Protein AF-A0A9P5WPI3-F1 (afdb_monomer_lite)

Sequence (301 aa):
MKTKIKYAKDKYIKARDMARKTGEGDVDDATLRDRMLAECPHFDRFHAIYVGNVSVNPSSPRNSGSLSDDEAQDSSEPEEETDDIEILDNSEVINGKARPDTFQSSERPLSKRRKGNDRYASGQESIDANLQKIAEKVQGHQLLVSQHLEYLLRRELALEEREREWMDRILKADEDRRQALRDERSDFKAEMEDGRTRLARLRKEIDNERERLDKEIDNERERLDKEIDEKRERFRKEMEAGREELMKEREELKKKKEELKKENQEFKEKVAAFQKTRDATMLVTVRRKDVQLSLVEDGQV

pLDDT: mean 80.28, std 20.97, range [38.19, 98.5]

Foldseek 3Di:
DVVVVVQLVVLLVVLVVLVVVVPPPDPPPPVSVVVSCVSHVCNVVVCCVPVVDPPDPPPDPPDDDDDDDDDDDDDDDDDDDDDDDPPPDPDDPPPDPDDDPPPDPDDDDPDDDDDDPPCPPVVVVVVVVVVVVVVVVVVVVVVVVVVVVVVVVVVVVVVVVVVVVVVVVVVVVVVVVVVVVVVVVVVVVVVVVVVVVVVVVVVVVVVVVVVVVVVVVVVVVVVVVVVVVVVVVVVVVVVVVVVVVVVVVVVVVVVVVVVVVVVVVVVVVVVVVVVVVVVVVVVVVVVVVVVVVVCVVPDDD

Radius of gyration: 73.37 Å; chains: 1; bounding box: 161×53×226 Å

Structure (mmCIF, N/CA/C/O backbone):
data_AF-A0A9P5WPI3-F1
#
_entry.id   AF-A0A9P5WPI3-F1
#
loop_
_atom_site.group_PDB
_atom_site.id
_atom_site.type_symbol
_atom_site.label_atom_id
_atom_site.label_alt_id
_atom_site.label_comp_id
_atom_site.label_asym_id
_atom_site.label_entity_id
_atom_site.label_seq_id
_atom_site.pdbx_PDB_ins_code
_atom_site.Cartn_x
_atom_site.Cartn_y
_atom_site.Cartn_z
_atom_site.occupancy
_atom_site.B_iso_or_equiv
_atom_site.auth_seq_id
_atom_site.auth_comp_id
_atom_site.auth_asym_id
_atom_site.auth_atom_id
_atom_site.pdbx_PDB_model_num
ATOM 1 N N . MET A 1 1 ? 7.972 7.817 -20.151 1.00 57.75 1 MET A N 1
ATOM 2 C CA . MET A 1 1 ? 6.977 7.980 -21.248 1.00 57.75 1 MET A CA 1
ATOM 3 C C . MET A 1 1 ? 5.655 7.246 -21.009 1.00 57.75 1 MET A C 1
ATOM 5 O O . MET A 1 1 ? 4.616 7.842 -21.264 1.00 57.75 1 MET A O 1
ATOM 9 N N . LYS A 1 2 ? 5.653 6.006 -20.490 1.00 68.19 2 LYS A N 1
ATOM 10 C CA . LYS A 1 2 ? 4.426 5.199 -20.289 1.00 68.19 2 LYS A CA 1
ATOM 11 C C . LYS A 1 2 ? 3.347 5.877 -19.421 1.00 68.19 2 LYS A C 1
ATOM 13 O O . LYS A 1 2 ? 2.163 5.735 -19.698 1.00 68.19 2 LYS A O 1
ATOM 18 N N . THR A 1 3 ? 3.748 6.676 -18.432 1.00 81.69 3 THR A N 1
ATOM 19 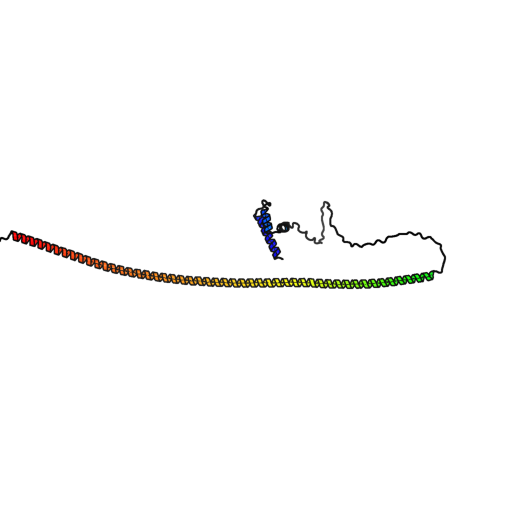C CA . THR A 1 3 ? 2.836 7.425 -17.548 1.00 81.69 3 THR A CA 1
ATOM 20 C C . THR A 1 3 ? 2.081 8.548 -18.265 1.00 81.69 3 THR A C 1
ATOM 22 O O . THR A 1 3 ? 0.885 8.712 -18.045 1.00 81.69 3 THR A O 1
ATOM 25 N N . LYS A 1 4 ? 2.740 9.272 -19.181 1.00 83.19 4 LYS A N 1
ATOM 26 C CA . LYS A 1 4 ? 2.124 10.361 -19.962 1.00 83.19 4 LYS A CA 1
ATOM 27 C C . LYS A 1 4 ? 1.101 9.833 -20.973 1.00 83.19 4 LYS A C 1
ATOM 29 O O . LYS A 1 4 ? 0.038 10.421 -21.132 1.00 83.19 4 LYS A O 1
ATOM 34 N N . ILE A 1 5 ? 1.398 8.692 -21.602 1.00 83.56 5 ILE A N 1
ATOM 35 C CA . ILE A 1 5 ? 0.483 8.025 -22.544 1.00 83.56 5 ILE A CA 1
ATOM 36 C C . ILE A 1 5 ? -0.753 7.497 -21.808 1.00 83.56 5 ILE A C 1
ATOM 38 O O . ILE A 1 5 ? -1.872 7.700 -22.272 1.00 83.56 5 ILE A O 1
ATOM 42 N N . LYS A 1 6 ? -0.564 6.869 -20.637 1.00 89.25 6 LYS A N 1
ATOM 43 C CA . LYS A 1 6 ? -1.677 6.398 -19.803 1.00 89.25 6 LYS A CA 1
ATOM 44 C C . LYS A 1 6 ? -2.581 7.556 -19.371 1.00 89.25 6 LYS A C 1
ATOM 46 O O . LYS A 1 6 ? -3.784 7.483 -19.576 1.00 89.25 6 LYS A O 1
ATOM 51 N N . TYR A 1 7 ? -1.994 8.649 -18.881 1.00 89.69 7 TYR A N 1
ATOM 52 C CA . TYR A 1 7 ? -2.739 9.848 -18.491 1.00 89.69 7 TYR A CA 1
ATOM 53 C C . TYR A 1 7 ? -3.571 10.429 -19.648 1.00 89.69 7 TYR A C 1
ATOM 55 O O . TYR A 1 7 ? -4.750 10.723 -19.473 1.00 89.69 7 TYR A O 1
ATOM 63 N N . ALA A 1 8 ? -2.989 10.536 -20.848 1.00 86.94 8 ALA A N 1
ATOM 64 C CA . ALA A 1 8 ? -3.705 11.015 -22.032 1.00 86.94 8 ALA A CA 1
ATOM 65 C C . ALA A 1 8 ? -4.863 10.083 -22.437 1.00 86.94 8 ALA A C 1
ATOM 67 O O . ALA A 1 8 ? -5.949 10.554 -22.773 1.00 86.94 8 ALA A O 1
ATOM 68 N N . LYS A 1 9 ? -4.653 8.762 -22.354 1.00 90.56 9 LYS A N 1
ATOM 69 C CA . LYS A 1 9 ? -5.677 7.754 -22.657 1.00 90.56 9 LYS A CA 1
ATOM 70 C C . LYS A 1 9 ? -6.835 7.792 -21.658 1.00 90.56 9 LYS A C 1
ATOM 72 O O . LYS A 1 9 ? -7.988 7.771 -22.078 1.00 90.56 9 LYS A O 1
ATOM 77 N N . ASP A 1 10 ? -6.542 7.903 -20.365 1.00 93.00 10 ASP A N 1
ATOM 78 C CA . ASP A 1 10 ? -7.560 7.960 -19.310 1.00 93.00 10 ASP A CA 1
ATOM 79 C C . ASP A 1 10 ? -8.424 9.228 -19.444 1.00 93.00 10 ASP A C 1
ATOM 81 O O . ASP A 1 10 ? -9.651 9.165 -19.343 1.00 93.00 10 ASP A O 1
ATOM 85 N N . LYS A 1 11 ? -7.806 10.374 -19.770 1.00 93.69 11 LYS A N 1
ATOM 86 C CA . LYS A 1 11 ? -8.516 11.634 -20.054 1.00 93.69 11 LYS A CA 1
ATOM 87 C C . LYS A 1 11 ? -9.419 11.543 -21.286 1.00 93.69 11 LYS A C 1
ATOM 89 O O . LYS A 1 11 ? -10.556 12.007 -21.237 1.00 93.69 11 LYS A O 1
ATOM 94 N N . TYR A 1 12 ? -8.947 10.909 -22.359 1.00 93.81 12 TYR A N 1
ATOM 95 C CA . TYR A 1 12 ? -9.750 10.672 -23.560 1.00 93.81 12 TYR A CA 1
ATOM 96 C C . TYR A 1 12 ? -10.959 9.764 -23.284 1.00 93.81 12 TYR A C 1
ATOM 98 O O . TYR A 1 12 ? -12.075 10.092 -23.683 1.00 93.81 12 TYR A O 1
ATOM 106 N N . ILE A 1 13 ? -10.765 8.654 -22.558 1.00 93.25 13 ILE A N 1
ATOM 107 C CA . ILE A 1 13 ? -11.857 7.739 -22.184 1.00 93.25 13 ILE A CA 1
ATOM 108 C C . ILE A 1 13 ? -12.910 8.481 -21.359 1.00 93.25 13 ILE A C 1
ATOM 110 O O . ILE A 1 13 ? -14.095 8.401 -21.672 1.00 93.25 13 ILE A O 1
ATOM 114 N N . LYS A 1 14 ? -12.478 9.270 -20.369 1.00 94.12 14 LYS A N 1
ATOM 115 C CA . LYS A 1 14 ? -13.382 10.068 -19.536 1.00 94.12 14 LYS A CA 1
ATOM 116 C C . LYS A 1 14 ? -14.194 11.071 -20.362 1.00 94.12 14 LYS A C 1
ATOM 118 O O . LYS A 1 14 ? -15.400 11.172 -20.158 1.00 94.12 14 LYS A O 1
ATOM 123 N N . ALA A 1 15 ? -13.568 11.767 -21.313 1.00 90.44 15 ALA A N 1
ATOM 124 C CA . ALA A 1 15 ? -14.263 12.679 -22.224 1.00 90.44 15 ALA A CA 1
ATOM 125 C C . ALA A 1 15 ? -15.270 11.954 -23.135 1.00 90.44 15 ALA A C 1
ATOM 127 O O . ALA A 1 15 ? -16.399 12.409 -23.294 1.00 90.44 15 ALA A O 1
ATOM 128 N N . ARG A 1 16 ? -14.907 10.782 -23.665 1.00 90.19 16 ARG A N 1
ATOM 129 C CA . ARG A 1 16 ? -15.799 9.955 -24.492 1.00 90.19 16 ARG A CA 1
ATOM 130 C C . ARG A 1 16 ? -17.003 9.425 -23.709 1.00 90.19 16 ARG A C 1
ATOM 132 O O . ARG A 1 16 ? -18.109 9.369 -24.237 1.00 90.19 16 ARG A O 1
ATOM 139 N N . ASP A 1 17 ? -16.806 9.038 -22.455 1.00 92.31 17 ASP A N 1
ATOM 140 C CA . ASP A 1 17 ? -17.892 8.544 -21.608 1.00 92.31 17 ASP A CA 1
ATOM 141 C C . ASP A 1 17 ? -18.862 9.667 -21.209 1.00 92.31 17 ASP A C 1
ATOM 143 O O . ASP A 1 17 ? -20.044 9.393 -21.006 1.00 92.31 17 ASP A O 1
ATOM 147 N N . MET A 1 18 ? -18.404 10.928 -21.150 1.00 88.50 18 MET A N 1
ATOM 148 C CA . MET A 1 18 ? -19.304 12.082 -21.016 1.00 88.50 18 MET A CA 1
ATOM 149 C C . MET A 1 18 ? -20.248 12.186 -22.216 1.00 88.50 18 MET A C 1
ATOM 151 O O . MET A 1 18 ? -21.450 12.294 -22.002 1.00 88.50 18 MET A O 1
ATOM 155 N N . ALA A 1 19 ? -19.728 12.041 -23.441 1.00 84.44 19 ALA A N 1
ATOM 156 C CA . ALA A 1 19 ? -20.536 12.062 -24.663 1.00 84.44 19 ALA A CA 1
ATOM 157 C C . ALA A 1 19 ? -21.567 10.920 -24.724 1.00 84.44 19 ALA A C 1
ATOM 159 O O . ALA A 1 19 ? -22.696 11.117 -25.161 1.00 84.44 19 ALA A O 1
ATOM 160 N N . ARG A 1 20 ? -21.209 9.723 -24.239 1.00 85.75 20 ARG A N 1
ATOM 161 C CA . ARG A 1 20 ? -22.137 8.576 -24.184 1.00 85.75 20 ARG A CA 1
ATOM 162 C C . ARG A 1 20 ? -23.253 8.755 -23.156 1.00 85.75 20 ARG A C 1
ATOM 164 O O . ARG A 1 20 ? -24.364 8.286 -23.375 1.00 85.75 20 ARG A O 1
ATOM 171 N N . LYS A 1 21 ? -22.963 9.401 -22.022 1.00 86.62 21 LYS A N 1
ATOM 172 C CA . LYS A 1 21 ? -23.943 9.619 -20.943 1.00 86.62 21 LYS A CA 1
ATOM 173 C C . LYS A 1 21 ? -25.005 10.653 -21.297 1.00 86.62 21 LYS A C 1
ATOM 175 O O . LYS A 1 21 ? -26.097 10.584 -20.746 1.00 86.62 21 LYS A O 1
ATOM 180 N N . THR A 1 22 ? -24.691 11.593 -22.181 1.00 80.12 22 THR A N 1
ATOM 181 C CA . THR A 1 22 ? -25.630 12.624 -22.640 1.00 80.12 22 THR A CA 1
ATOM 182 C C . THR A 1 22 ? -26.648 12.123 -23.667 1.00 80.12 22 THR A C 1
ATOM 184 O O . THR A 1 22 ? -27.601 12.839 -23.938 1.00 80.12 22 THR A O 1
ATOM 187 N N . GLY A 1 23 ? -26.523 10.877 -24.143 1.00 69.06 23 GLY A N 1
ATOM 188 C CA . GLY A 1 23 ? -27.448 10.275 -25.105 1.00 69.06 23 GLY A CA 1
ATOM 189 C C . GLY A 1 23 ? -27.192 10.767 -26.532 1.00 69.06 23 GLY A C 1
ATOM 190 O O . GLY A 1 23 ? -26.894 11.931 -26.754 1.00 69.06 23 GLY A O 1
ATOM 191 N N . GLU A 1 24 ? -27.281 9.866 -27.508 1.00 58.06 24 GLU A N 1
ATOM 192 C CA . GLU A 1 24 ? -27.002 10.088 -28.942 1.00 58.06 24 GLU A CA 1
ATOM 193 C C . GLU A 1 24 ? -28.009 11.014 -29.672 1.00 58.06 24 GLU A C 1
ATOM 195 O O . GLU A 1 24 ? -28.201 10.891 -30.878 1.00 58.06 24 GLU A O 1
ATOM 200 N N . GLY A 1 25 ? -28.662 11.949 -28.979 1.00 53.00 25 GLY A N 1
ATOM 201 C CA . GLY A 1 25 ? -29.617 12.889 -29.575 1.00 53.00 25 GLY A CA 1
ATOM 202 C C . GLY A 1 25 ? -29.133 14.329 -29.451 1.00 53.00 25 GLY A C 1
ATOM 203 O O . GLY A 1 25 ? -29.142 14.862 -28.351 1.00 53.00 25 GLY A O 1
ATOM 204 N N . ASP A 1 26 ? -28.759 14.932 -30.580 1.00 51.91 26 ASP A N 1
ATOM 205 C CA . ASP A 1 26 ? -28.260 16.305 -30.780 1.00 51.91 26 ASP A CA 1
ATOM 206 C C . ASP A 1 26 ? -26.812 16.593 -30.340 1.00 51.91 26 ASP A C 1
ATOM 208 O O . ASP A 1 26 ? -26.500 17.063 -29.248 1.00 51.91 26 ASP A O 1
ATOM 212 N N . VAL A 1 27 ? -25.905 16.364 -31.297 1.00 54.69 27 VAL A N 1
ATOM 213 C CA . VAL A 1 27 ? -24.451 16.622 -31.253 1.00 54.69 27 VAL A CA 1
ATOM 214 C C . VAL A 1 27 ? -24.106 18.128 -31.281 1.00 54.69 27 VAL A C 1
ATOM 216 O O . VAL A 1 27 ? -22.942 18.498 -31.130 1.00 54.69 27 VAL A O 1
ATOM 219 N N . ASP A 1 28 ? -25.103 19.009 -31.381 1.00 59.19 28 ASP A N 1
ATOM 220 C CA . ASP A 1 28 ? -24.917 20.465 -31.451 1.00 59.19 28 ASP A CA 1
ATOM 221 C C . ASP A 1 28 ? -24.966 21.167 -30.084 1.00 59.19 28 ASP A C 1
ATOM 223 O O . ASP A 1 28 ? -25.026 22.397 -30.003 1.00 59.19 28 ASP A O 1
ATOM 227 N N . ASP A 1 29 ? -24.884 20.420 -28.979 1.00 70.06 29 ASP A N 1
ATOM 228 C CA . ASP A 1 29 ? -24.652 21.025 -27.670 1.00 70.06 29 ASP A CA 1
ATOM 229 C C . ASP A 1 29 ? -23.186 21.480 -27.570 1.00 70.06 29 ASP A C 1
ATOM 231 O O . ASP A 1 29 ? -22.307 20.777 -27.059 1.00 70.06 29 ASP A O 1
ATOM 235 N N . ALA A 1 30 ? -22.906 22.686 -28.075 1.00 75.44 30 ALA A N 1
ATOM 236 C CA . ALA A 1 30 ? -21.596 23.336 -27.995 1.00 75.44 30 ALA A CA 1
ATOM 237 C C . ALA A 1 30 ? -21.020 23.302 -26.563 1.00 75.44 30 ALA A C 1
ATOM 239 O O . ALA A 1 30 ? -19.810 23.167 -26.371 1.00 75.44 30 ALA A O 1
ATOM 240 N N . THR A 1 31 ? -21.892 23.297 -25.546 1.00 82.56 31 THR A N 1
ATOM 241 C CA . THR A 1 31 ? -21.491 23.215 -24.137 1.00 82.56 31 THR A CA 1
ATOM 242 C C . THR A 1 31 ? -20.942 21.843 -23.738 1.00 82.56 31 THR A C 1
ATOM 244 O O . THR A 1 31 ? -20.134 21.737 -22.810 1.00 82.56 31 THR A O 1
ATOM 247 N N . LEU A 1 32 ? -21.361 20.761 -24.400 1.00 86.19 32 LEU A N 1
ATOM 248 C CA . LEU A 1 32 ? -20.815 19.423 -24.185 1.00 86.19 32 LEU A CA 1
ATOM 249 C C . LEU A 1 32 ? -19.416 19.313 -24.792 1.00 86.19 32 LEU A C 1
ATOM 251 O O . LEU A 1 32 ? -18.499 18.817 -24.132 1.00 86.19 32 LEU A O 1
ATOM 255 N N . ARG A 1 33 ? -19.232 19.836 -26.008 1.00 85.81 33 ARG A N 1
ATOM 256 C CA . ARG A 1 33 ? -17.931 19.828 -26.683 1.00 85.81 33 ARG A CA 1
ATOM 257 C C . ARG A 1 33 ? -16.885 20.628 -25.906 1.00 85.81 33 ARG A C 1
ATOM 259 O O . ARG A 1 33 ? -15.779 20.129 -25.697 1.00 85.81 33 ARG A O 1
ATOM 266 N N . ASP A 1 34 ? -17.252 21.794 -25.382 1.00 90.06 34 ASP A N 1
ATOM 267 C CA . ASP A 1 34 ? -16.359 22.603 -24.543 1.00 90.06 34 ASP A CA 1
ATOM 268 C C . ASP A 1 34 ? -15.966 21.876 -23.249 1.00 90.06 34 ASP A C 1
ATOM 270 O O . ASP A 1 34 ? -14.797 21.879 -22.857 1.00 90.06 34 ASP A O 1
ATOM 274 N N . ARG A 1 35 ? -16.907 21.163 -22.612 1.00 90.19 35 ARG A N 1
ATOM 275 C CA . ARG A 1 35 ? -16.618 20.319 -21.436 1.00 90.19 35 ARG A CA 1
ATOM 276 C C . ARG A 1 35 ? -15.669 19.164 -21.768 1.00 90.19 35 ARG A C 1
ATOM 278 O O . ARG A 1 35 ? -14.797 18.832 -20.963 1.00 90.19 35 ARG A O 1
ATOM 285 N N . MET A 1 36 ? -15.803 18.563 -22.948 1.00 90.25 36 MET A N 1
ATOM 286 C CA . MET A 1 36 ? -14.914 17.493 -23.409 1.00 90.25 36 MET A CA 1
ATOM 287 C C . MET A 1 36 ? -13.502 18.005 -23.712 1.00 90.25 36 MET A C 1
ATOM 289 O O . MET A 1 36 ? -12.532 17.363 -23.303 1.00 90.25 36 MET A O 1
ATOM 293 N N . LEU A 1 37 ? -13.377 19.170 -24.355 1.00 91.75 37 LEU A N 1
ATOM 294 C CA . LEU A 1 37 ? -12.089 19.814 -24.633 1.00 91.75 37 LEU A CA 1
ATOM 295 C C . LEU A 1 37 ? -11.410 20.334 -23.358 1.00 91.75 37 LEU A C 1
ATOM 297 O O . LEU A 1 37 ? -10.188 20.249 -23.242 1.00 91.75 37 LEU A O 1
ATOM 301 N N . ALA A 1 38 ? -12.177 20.789 -22.364 1.00 92.31 38 ALA A N 1
ATOM 302 C CA . ALA A 1 38 ? -11.642 21.160 -21.056 1.00 92.31 38 ALA A CA 1
ATOM 303 C C . ALA A 1 38 ? -11.029 19.956 -20.315 1.00 92.31 38 ALA A C 1
ATOM 305 O O . ALA A 1 38 ? -9.978 20.076 -19.682 1.00 92.31 38 ALA A O 1
ATOM 306 N N . GLU A 1 39 ? -11.650 18.775 -20.409 1.00 92.94 39 GLU A N 1
ATOM 307 C CA . GLU A 1 39 ? -11.107 17.553 -19.806 1.00 92.94 39 GLU A CA 1
ATOM 308 C C . GLU A 1 39 ? -9.943 16.976 -20.635 1.00 92.94 39 GLU A C 1
ATOM 310 O O . GLU A 1 39 ? -8.968 16.477 -20.063 1.00 92.94 39 GLU A O 1
ATOM 315 N N . CYS A 1 40 ? -10.021 17.058 -21.968 1.00 93.00 40 CYS A N 1
ATOM 316 C CA . CYS A 1 40 ? -9.004 16.581 -22.901 1.00 93.00 40 CYS A CA 1
ATOM 317 C C . CYS A 1 40 ? -8.779 17.589 -24.052 1.00 93.00 40 CYS A C 1
ATOM 319 O O . CYS A 1 40 ? -9.444 17.501 -25.084 1.00 93.00 40 CYS A O 1
ATOM 321 N N . PRO A 1 41 ? -7.778 18.488 -23.952 1.00 92.62 41 PRO A N 1
ATOM 322 C CA . PRO A 1 41 ? -7.529 19.527 -24.965 1.00 92.62 41 PRO A CA 1
ATOM 323 C C . PRO A 1 41 ? -7.191 19.004 -26.368 1.00 92.62 41 PRO A C 1
ATOM 325 O O . PRO A 1 41 ? -7.256 19.736 -27.349 1.00 92.62 41 PRO A O 1
ATOM 328 N N . HIS A 1 42 ? -6.806 17.732 -26.475 1.00 91.12 42 HIS A N 1
ATOM 329 C CA . HIS A 1 42 ? -6.496 17.061 -27.738 1.00 91.12 42 HIS A CA 1
ATOM 330 C C . HIS A 1 42 ? -7.553 16.016 -28.114 1.00 91.12 42 HIS A C 1
ATOM 332 O O . HIS A 1 42 ? -7.233 15.061 -28.825 1.00 91.12 42 HIS A O 1
ATOM 338 N N . PHE A 1 43 ? -8.787 16.167 -27.617 1.00 90.31 43 PHE A N 1
ATOM 339 C CA . PHE A 1 43 ? -9.866 15.206 -27.832 1.00 90.31 43 PHE A CA 1
ATOM 340 C C . PHE A 1 43 ? -10.059 14.884 -29.315 1.00 90.31 43 PHE A C 1
ATOM 342 O O . PHE A 1 43 ? -9.982 13.713 -29.662 1.00 90.31 43 PHE A O 1
ATOM 349 N N . ASP A 1 44 ? -10.190 15.888 -30.187 1.00 87.88 44 ASP A N 1
ATOM 350 C CA . ASP A 1 44 ? -10.432 15.689 -31.626 1.00 87.88 44 ASP A CA 1
ATOM 351 C C . ASP A 1 44 ? -9.314 14.869 -32.294 1.00 87.88 44 ASP A C 1
ATOM 353 O O . ASP A 1 44 ? -9.571 13.927 -33.044 1.00 87.88 44 ASP A O 1
ATOM 357 N N . ARG A 1 45 ? -8.051 15.152 -31.944 1.00 87.62 45 ARG A N 1
ATOM 358 C CA . ARG A 1 45 ? -6.888 14.413 -32.457 1.00 87.62 45 ARG A CA 1
ATOM 359 C C . ARG A 1 45 ? -6.876 12.965 -31.973 1.00 87.62 45 ARG A C 1
ATOM 361 O O . ARG A 1 45 ? -6.559 12.065 -32.744 1.00 87.62 45 ARG A O 1
ATOM 368 N N . PHE A 1 46 ? -7.206 12.725 -30.705 1.00 87.25 46 PHE A N 1
ATOM 369 C CA . PHE A 1 46 ? -7.304 11.366 -30.174 1.00 87.25 46 PHE A CA 1
ATOM 370 C C . PHE A 1 46 ? -8.517 10.625 -30.730 1.00 87.25 46 PHE A C 1
ATOM 372 O O . PHE A 1 46 ? -8.404 9.447 -31.043 1.00 87.25 46 PHE A O 1
ATOM 379 N N . HIS A 1 47 ? -9.650 11.296 -30.897 1.00 86.00 47 HIS A N 1
ATOM 380 C CA . HIS A 1 47 ? -10.862 10.709 -31.442 1.00 86.00 47 HIS A CA 1
ATOM 381 C C . HIS A 1 47 ? -10.657 10.268 -32.892 1.00 86.00 47 HIS A C 1
ATOM 383 O O . HIS A 1 47 ? -10.990 9.136 -33.223 1.00 86.00 47 HIS A O 1
ATOM 389 N N . ALA A 1 48 ? -9.983 11.080 -33.712 1.00 83.88 48 ALA A N 1
ATOM 390 C CA . ALA A 1 48 ? -9.582 10.694 -35.064 1.00 83.88 48 ALA A CA 1
ATOM 391 C C . ALA A 1 48 ? -8.702 9.428 -35.086 1.00 83.88 48 ALA A C 1
ATOM 393 O O . ALA A 1 48 ? -8.909 8.557 -35.920 1.00 83.88 48 ALA A O 1
ATOM 394 N N . ILE A 1 49 ? -7.766 9.286 -34.138 1.00 84.56 49 ILE A N 1
ATOM 395 C CA . ILE A 1 49 ? -6.870 8.116 -34.046 1.00 84.56 49 ILE A CA 1
ATOM 396 C C . ILE A 1 49 ? -7.581 6.875 -33.473 1.00 84.56 49 ILE A C 1
ATOM 398 O O . ILE A 1 49 ? -7.272 5.754 -33.862 1.00 84.56 49 ILE A O 1
ATOM 402 N N . TYR A 1 50 ? -8.489 7.050 -32.507 1.00 81.69 50 TYR A N 1
ATOM 403 C CA . TYR A 1 50 ? -9.114 5.946 -31.763 1.00 81.69 50 TYR A CA 1
ATOM 404 C C . TYR A 1 50 ? -10.479 5.504 -32.304 1.00 81.69 50 TYR A C 1
ATOM 406 O O . TYR A 1 50 ? -10.893 4.386 -32.007 1.00 81.69 50 TYR A O 1
ATOM 414 N N . VAL A 1 51 ? -11.208 6.375 -33.006 1.00 79.75 51 VAL A N 1
ATOM 415 C CA . VAL A 1 51 ? -12.525 6.087 -33.611 1.00 79.75 51 VAL A CA 1
ATOM 416 C C . VAL A 1 51 ? -12.440 6.012 -35.129 1.00 79.75 51 VAL A C 1
ATOM 418 O O . VAL A 1 51 ? -13.195 5.253 -35.733 1.00 79.75 51 VAL A O 1
ATOM 421 N N . GLY A 1 52 ? -11.469 6.693 -35.743 1.00 66.62 52 GLY A N 1
ATOM 422 C CA . GLY A 1 52 ? -11.037 6.360 -37.094 1.00 66.62 52 GLY A CA 1
ATOM 423 C C . GLY A 1 52 ? -10.367 4.988 -37.093 1.00 66.62 52 GLY A C 1
ATOM 424 O O . GLY A 1 52 ? -9.148 4.892 -36.993 1.00 66.62 52 GLY A O 1
ATOM 425 N N . ASN A 1 53 ? -11.159 3.915 -37.174 1.00 52.34 53 ASN A N 1
ATOM 426 C CA . ASN A 1 53 ? -10.684 2.584 -37.558 1.00 52.34 53 ASN A CA 1
ATOM 427 C C . ASN A 1 53 ? -9.730 2.774 -38.758 1.00 52.34 53 ASN A C 1
ATOM 429 O O . ASN A 1 53 ? -10.137 3.323 -39.778 1.00 52.34 53 ASN A O 1
ATOM 433 N N . VAL A 1 54 ? -8.469 2.326 -38.763 1.00 50.62 54 VAL A N 1
ATOM 434 C CA . VAL A 1 54 ? -8.052 0.908 -38.679 1.00 50.62 54 VAL A CA 1
ATOM 435 C C . VAL A 1 54 ? -9.037 -0.035 -39.401 1.00 50.62 54 VAL A C 1
ATOM 437 O O . VAL A 1 54 ? -9.171 -1.204 -39.072 1.00 50.62 54 VAL A O 1
ATOM 440 N N . SER A 1 55 ? -9.743 0.485 -40.410 1.00 45.69 55 SER A N 1
ATOM 441 C CA . SER A 1 55 ? -10.523 -0.270 -41.394 1.00 45.69 55 SER A CA 1
ATOM 442 C C . SER A 1 55 ? -9.683 -0.622 -42.622 1.00 45.69 55 SER A C 1
ATOM 444 O O . SER A 1 55 ? -10.208 -1.010 -43.656 1.00 45.69 55 SER A O 1
ATOM 446 N N . VAL A 1 56 ? -8.360 -0.561 -42.489 1.00 45.38 56 VAL A N 1
ATOM 447 C CA . VAL A 1 56 ? -7.434 -1.210 -43.404 1.00 45.38 56 VAL A CA 1
ATOM 448 C C . VAL A 1 56 ? -6.499 -2.024 -42.527 1.00 45.38 56 VAL A C 1
ATOM 450 O O . VAL A 1 56 ? -5.546 -1.506 -41.948 1.00 45.38 56 VAL A O 1
ATOM 453 N N . ASN A 1 57 ? -6.811 -3.314 -42.389 1.00 42.31 57 ASN A N 1
ATOM 454 C CA . ASN A 1 57 ? -5.756 -4.311 -42.250 1.00 42.31 57 ASN A CA 1
ATOM 455 C C . ASN A 1 57 ? -4.696 -3.941 -43.298 1.00 42.31 57 ASN A C 1
ATOM 457 O O . ASN A 1 57 ? -5.045 -3.964 -44.481 1.00 42.31 57 ASN A O 1
ATOM 461 N N . PRO A 1 58 ? -3.448 -3.585 -42.944 1.00 45.88 58 PRO A N 1
ATOM 462 C CA . PRO A 1 58 ? -2.403 -3.627 -43.949 1.00 45.88 58 PRO A CA 1
ATOM 463 C C . PRO A 1 58 ? -2.429 -5.050 -44.506 1.00 45.88 58 PRO A C 1
ATOM 465 O O . PRO A 1 58 ? -2.443 -6.016 -43.737 1.00 45.88 58 PRO A O 1
ATOM 468 N N . SER A 1 59 ? -2.550 -5.176 -45.825 1.00 49.31 59 SER A N 1
ATOM 469 C CA . SER A 1 59 ? -2.514 -6.456 -46.522 1.00 49.31 59 SER A CA 1
ATOM 470 C C . SER A 1 59 ? -1.387 -7.294 -45.925 1.00 49.31 59 SER A C 1
ATOM 472 O O . SER A 1 59 ? -0.275 -6.784 -45.754 1.00 49.31 59 SER A O 1
ATOM 474 N N . SER A 1 60 ? -1.671 -8.549 -45.559 1.00 48.91 60 SER A N 1
ATOM 475 C CA . SER A 1 60 ? -0.620 -9.456 -45.086 1.00 48.91 60 SER A CA 1
ATOM 476 C C . SER A 1 60 ? 0.565 -9.393 -46.054 1.00 48.91 60 SER A C 1
ATOM 478 O O . SER A 1 60 ? 0.334 -9.368 -47.269 1.00 48.91 60 SER A O 1
ATOM 480 N N . PRO A 1 61 ? 1.814 -9.345 -45.559 1.00 49.19 61 PRO A N 1
ATOM 481 C CA . PRO A 1 61 ? 2.974 -9.377 -46.431 1.00 49.19 61 PRO A CA 1
ATOM 482 C C . PRO A 1 61 ? 2.860 -10.628 -47.301 1.00 49.19 61 PRO A C 1
ATOM 484 O O . PRO A 1 61 ? 2.761 -11.744 -46.789 1.00 49.19 61 PRO A O 1
ATOM 487 N N . ARG A 1 62 ? 2.785 -10.424 -48.621 1.00 45.47 62 ARG A N 1
ATOM 488 C CA . ARG A 1 62 ? 2.823 -11.492 -49.618 1.00 45.47 62 ARG A CA 1
ATOM 489 C C . ARG A 1 62 ? 4.103 -12.290 -49.379 1.00 45.47 62 ARG A C 1
ATOM 491 O O . ARG A 1 62 ? 5.181 -11.867 -49.787 1.00 45.47 62 ARG A O 1
ATOM 498 N N . ASN A 1 63 ? 3.976 -13.438 -48.720 1.00 41.66 63 ASN A N 1
ATOM 499 C CA . ASN A 1 63 ? 4.983 -14.479 -48.788 1.00 41.66 63 ASN A CA 1
ATOM 500 C C . ASN A 1 63 ? 5.032 -14.946 -50.241 1.00 41.66 63 ASN A C 1
ATOM 502 O O . ASN A 1 63 ? 4.073 -15.499 -50.779 1.00 41.66 63 ASN A O 1
ATOM 506 N N . SER A 1 64 ? 6.153 -14.663 -50.882 1.00 47.66 64 SER A N 1
ATOM 507 C CA . SER A 1 64 ? 6.568 -15.285 -52.122 1.00 47.66 64 SER A CA 1
ATOM 508 C C . SER A 1 64 ? 6.690 -16.799 -51.920 1.00 47.66 64 SER A C 1
ATOM 510 O O . SER A 1 64 ? 7.484 -17.260 -51.105 1.00 47.66 64 SER A O 1
ATOM 512 N N . GLY A 1 65 ? 5.930 -17.564 -52.707 1.00 48.94 65 GLY A N 1
ATOM 513 C CA . GLY A 1 65 ? 6.276 -18.941 -53.058 1.00 48.94 65 GLY A CA 1
ATOM 514 C C . GLY A 1 65 ? 5.377 -20.043 -52.499 1.00 48.94 65 GLY A C 1
ATOM 515 O O . GLY A 1 65 ? 5.746 -20.722 -51.548 1.00 48.94 65 GLY A O 1
ATOM 516 N N . SER A 1 66 ? 4.286 -20.347 -53.202 1.00 42.56 66 SER A N 1
ATOM 517 C CA . SER A 1 66 ? 3.945 -21.750 -53.461 1.00 42.56 66 SER A CA 1
ATOM 518 C C . SER A 1 66 ? 3.364 -21.881 -54.867 1.00 42.56 66 SER A C 1
ATOM 520 O O . SER A 1 66 ? 2.299 -21.347 -55.163 1.00 42.56 66 SER A O 1
ATOM 522 N N . LEU A 1 67 ? 4.118 -22.564 -55.728 1.00 50.91 67 LEU A N 1
ATOM 523 C CA . LEU A 1 67 ? 3.679 -23.092 -57.014 1.00 50.91 67 LEU A CA 1
ATOM 524 C C . LEU A 1 67 ? 2.640 -24.201 -56.791 1.00 50.91 67 LEU A C 1
ATOM 526 O O . LEU A 1 67 ? 2.946 -25.201 -56.142 1.00 50.91 67 LEU A O 1
ATOM 530 N N . SER A 1 68 ? 1.437 -24.009 -57.318 1.00 44.22 68 SER A N 1
ATOM 531 C CA . SER A 1 68 ? 0.511 -25.011 -57.891 1.00 44.22 68 SER A CA 1
ATOM 532 C C . SER A 1 68 ? -0.704 -24.201 -58.353 1.00 44.22 68 SER A C 1
ATOM 534 O O . SER A 1 68 ? -1.313 -23.496 -57.556 1.00 44.22 68 SER A O 1
ATOM 536 N N . ASP A 1 69 ? -0.795 -23.929 -59.648 1.00 45.59 69 ASP A N 1
ATOM 537 C CA . ASP A 1 69 ? -1.487 -24.747 -60.652 1.00 45.59 69 ASP A CA 1
ATOM 538 C C . ASP A 1 69 ? -3.014 -24.679 -60.510 1.00 45.59 69 ASP A C 1
ATOM 540 O O . ASP A 1 69 ? -3.598 -25.116 -59.521 1.00 45.59 69 ASP A O 1
ATOM 544 N N . ASP A 1 70 ? -3.583 -24.159 -61.596 1.00 44.44 70 ASP A N 1
ATOM 545 C CA . ASP A 1 70 ? -4.880 -24.475 -62.179 1.00 44.44 70 ASP A CA 1
ATOM 546 C C . ASP A 1 70 ? -6.144 -23.655 -61.850 1.00 44.44 70 ASP A C 1
ATOM 548 O O . ASP A 1 70 ? -6.600 -23.512 -60.720 1.00 44.44 70 ASP A O 1
ATOM 552 N N . GLU A 1 71 ? -6.714 -23.207 -62.979 1.00 47.19 71 GLU A N 1
ATOM 553 C CA . GLU A 1 71 ? -8.090 -22.798 -63.290 1.00 47.19 71 GLU A CA 1
ATOM 554 C C . GLU A 1 71 ? -8.546 -21.404 -62.810 1.00 47.19 71 GLU A C 1
ATOM 556 O O . GLU A 1 71 ? -8.827 -21.151 -61.647 1.00 47.19 71 GLU A O 1
ATOM 561 N N . ALA A 1 72 ? -8.462 -20.381 -63.669 1.00 48.53 72 ALA A N 1
ATOM 562 C CA . ALA A 1 72 ? -9.379 -20.058 -64.777 1.00 48.53 72 ALA A CA 1
ATOM 563 C C . ALA A 1 72 ? -10.704 -19.431 -64.308 1.00 48.53 72 ALA A C 1
ATOM 565 O O . ALA A 1 72 ? -11.586 -20.135 -63.834 1.00 48.53 72 ALA A O 1
ATOM 566 N N . GLN A 1 73 ? -10.824 -18.111 -64.504 1.00 42.88 73 GLN A N 1
ATOM 567 C CA . GLN A 1 73 ? -11.998 -17.335 -64.961 1.00 42.88 73 GLN A CA 1
ATOM 568 C C . GLN A 1 73 ? -11.702 -15.847 -64.687 1.00 42.88 73 GLN A C 1
ATOM 570 O O . GLN A 1 73 ? -11.422 -15.467 -63.558 1.00 42.88 73 GLN A O 1
ATOM 575 N N . ASP A 1 74 ? -11.425 -15.036 -65.705 1.00 38.19 74 ASP A N 1
ATOM 576 C CA . ASP A 1 74 ? -12.351 -14.425 -66.674 1.00 38.19 74 ASP A CA 1
ATOM 577 C C . ASP A 1 74 ? -12.843 -13.038 -66.214 1.00 38.19 74 ASP A C 1
ATOM 579 O O . ASP A 1 74 ? -13.314 -12.848 -65.096 1.00 38.19 74 ASP A O 1
ATOM 583 N N . SER A 1 75 ? -12.759 -12.109 -67.166 1.00 39.25 75 SER A N 1
ATOM 584 C CA . SER A 1 75 ? -13.388 -10.790 -67.282 1.00 39.25 75 SER A CA 1
ATOM 585 C C . SER A 1 75 ? -12.800 -9.540 -66.578 1.00 39.25 75 SER A C 1
ATOM 587 O O . SER A 1 75 ? -12.964 -9.296 -65.386 1.00 39.25 75 SER A O 1
ATOM 589 N N . SER A 1 76 ? -12.247 -8.682 -67.459 1.00 40.78 76 SER A N 1
ATOM 590 C CA . SER A 1 76 ? -12.447 -7.217 -67.612 1.00 40.78 76 SER A CA 1
ATOM 591 C C . SER A 1 76 ? -11.726 -6.193 -66.708 1.00 40.78 76 SER A C 1
ATOM 593 O O . SER A 1 76 ? -12.213 -5.824 -65.646 1.00 40.78 76 SER A O 1
ATOM 595 N N . GLU A 1 77 ? -10.575 -5.710 -67.209 1.00 51.22 77 GLU A N 1
ATOM 596 C CA . GLU A 1 77 ? -10.246 -4.315 -67.638 1.00 51.22 77 GLU A CA 1
ATOM 597 C C . GLU A 1 77 ? -11.291 -3.173 -67.457 1.00 51.22 77 GLU A C 1
ATOM 599 O O . GLU A 1 77 ? -12.487 -3.449 -67.549 1.00 51.22 77 GLU A O 1
ATOM 604 N N . PRO A 1 78 ? -10.885 -1.875 -67.518 1.00 66.69 78 PRO A N 1
ATOM 605 C CA . PRO A 1 78 ? -9.817 -1.147 -66.801 1.00 66.69 78 PRO A CA 1
ATOM 606 C C . PRO A 1 78 ? -10.342 0.248 -66.317 1.00 66.69 78 PRO A C 1
ATOM 608 O O . PRO A 1 78 ? -11.545 0.399 -66.166 1.00 66.69 78 PRO A O 1
ATOM 611 N N . GLU A 1 79 ? -9.449 1.218 -66.056 1.00 44.81 79 GLU A N 1
ATOM 612 C CA . GLU A 1 79 ? -9.573 2.710 -66.010 1.00 44.81 79 GLU A CA 1
ATOM 613 C C . GLU A 1 79 ? -8.747 3.240 -64.813 1.00 44.81 79 GLU A C 1
ATOM 615 O O . GLU A 1 79 ? -9.031 2.941 -63.656 1.00 44.81 79 GLU A O 1
ATOM 620 N N . GLU A 1 80 ? -7.497 3.662 -65.039 1.00 49.00 80 GLU A N 1
ATOM 621 C CA . GLU A 1 80 ? -7.056 5.026 -65.411 1.00 49.00 80 GLU A CA 1
ATOM 622 C C . GLU A 1 80 ? -7.251 6.074 -64.298 1.00 49.00 80 GLU A C 1
ATOM 624 O O . GLU A 1 80 ? -8.353 6.547 -64.075 1.00 49.00 80 GLU A O 1
ATOM 629 N N . GLU A 1 81 ? -6.145 6.438 -63.634 1.00 43.03 81 GLU A N 1
ATOM 630 C CA . GLU A 1 81 ? -5.811 7.782 -63.108 1.00 43.03 81 GLU A CA 1
ATOM 631 C C . GLU A 1 81 ? -4.364 7.688 -62.562 1.00 43.03 81 GLU A C 1
ATOM 633 O O . GLU A 1 81 ? -4.104 7.035 -61.551 1.00 43.03 81 GLU A O 1
ATOM 638 N N . THR A 1 82 ? -3.345 7.968 -63.388 1.00 42.09 82 THR A N 1
ATOM 639 C CA . THR A 1 82 ? -2.616 9.259 -63.480 1.00 4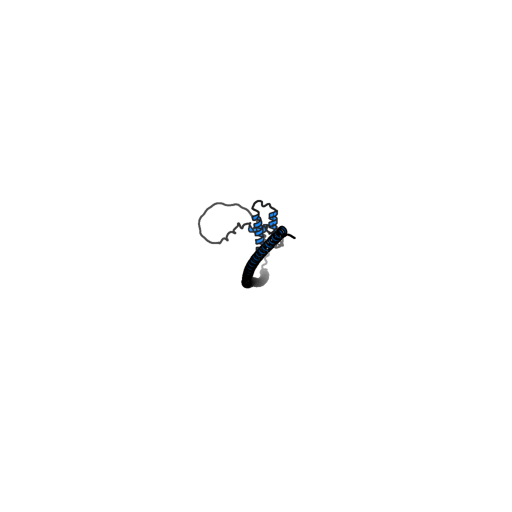2.09 82 THR A CA 1
ATOM 640 C C . THR A 1 82 ? -2.205 9.776 -62.101 1.00 42.09 82 THR A C 1
ATOM 642 O O . THR A 1 82 ? -3.043 10.166 -61.298 1.00 42.09 82 THR A O 1
ATOM 645 N N . ASP A 1 83 ? -0.950 9.556 -61.720 1.00 42.19 83 ASP A N 1
ATOM 646 C CA . ASP A 1 83 ? 0.167 10.505 -61.879 1.00 42.19 83 ASP A CA 1
ATOM 647 C C . ASP A 1 83 ? 0.259 11.445 -60.673 1.00 42.19 83 ASP A C 1
ATOM 649 O O . ASP A 1 83 ? -0.678 12.173 -60.375 1.00 42.19 83 ASP A O 1
ATOM 653 N N . ASP A 1 84 ? 1.380 11.339 -59.948 1.00 49.75 84 ASP A N 1
ATOM 654 C CA . ASP A 1 84 ? 2.148 12.451 -59.362 1.00 49.75 84 ASP A CA 1
ATOM 655 C C . ASP A 1 84 ? 3.037 11.931 -58.220 1.00 49.75 84 ASP A C 1
ATOM 657 O O . ASP A 1 84 ? 2.732 12.032 -57.030 1.00 49.75 84 ASP A O 1
ATOM 661 N N . ILE A 1 85 ? 4.190 11.364 -58.587 1.00 45.66 85 ILE A N 1
ATOM 662 C CA . ILE A 1 85 ? 5.346 11.304 -57.688 1.00 45.66 85 ILE A CA 1
ATOM 663 C C . ILE A 1 85 ? 6.472 12.066 -58.373 1.00 45.66 85 ILE A C 1
ATOM 665 O O . ILE A 1 85 ? 7.187 11.541 -59.226 1.00 45.66 85 ILE A O 1
ATOM 669 N N . GLU A 1 86 ? 6.605 13.329 -57.978 1.00 46.47 86 GLU A N 1
ATOM 670 C CA . GLU A 1 86 ? 7.763 14.166 -58.258 1.00 46.47 86 GLU A CA 1
ATOM 671 C C . GLU A 1 86 ? 9.019 13.514 -57.660 1.00 46.47 86 GLU A C 1
ATOM 673 O O . GLU A 1 86 ? 9.311 13.610 -56.465 1.00 46.47 86 GLU A O 1
ATOM 678 N N . ILE A 1 87 ? 9.785 12.834 -58.510 1.00 46.03 87 ILE A N 1
ATOM 679 C CA . ILE A 1 87 ? 11.167 12.462 -58.222 1.00 46.03 87 ILE A CA 1
ATOM 680 C C . ILE A 1 87 ? 12.002 13.729 -58.423 1.00 46.03 87 ILE A C 1
ATOM 682 O O . ILE A 1 87 ? 12.365 14.087 -59.542 1.00 46.03 87 ILE A O 1
ATOM 686 N N . LEU A 1 88 ? 12.284 14.432 -57.325 1.00 43.50 88 LEU A N 1
ATOM 687 C CA . LEU A 1 88 ? 13.288 15.494 -57.289 1.00 43.50 88 LEU A CA 1
ATOM 688 C C . LEU A 1 88 ? 14.683 14.870 -57.415 1.00 43.50 88 LEU A C 1
ATOM 690 O O . LEU A 1 88 ? 15.333 14.517 -56.429 1.00 43.50 88 LEU A O 1
ATOM 694 N N . ASP A 1 89 ? 15.115 14.735 -58.663 1.00 42.91 89 ASP A N 1
ATOM 695 C CA . ASP A 1 89 ? 16.467 14.382 -59.070 1.00 42.91 89 ASP A CA 1
ATOM 696 C C . ASP A 1 89 ? 17.382 15.607 -58.881 1.00 42.91 89 ASP A C 1
ATOM 698 O O . ASP A 1 89 ? 17.442 16.518 -59.708 1.00 42.91 89 ASP A O 1
ATOM 702 N N . ASN A 1 90 ? 18.070 15.674 -57.738 1.00 47.69 90 ASN A N 1
ATOM 703 C CA . ASN A 1 90 ? 19.121 16.663 -57.491 1.00 47.69 90 ASN A CA 1
ATOM 704 C C . ASN A 1 90 ? 20.417 16.206 -58.178 1.00 47.69 90 ASN A C 1
ATOM 706 O O . ASN A 1 90 ? 21.384 15.806 -57.528 1.00 47.69 90 ASN A O 1
ATOM 710 N N . SER A 1 91 ? 20.437 16.279 -59.509 1.00 47.56 91 SER A N 1
ATOM 711 C CA . SER A 1 91 ? 21.669 16.184 -60.285 1.00 47.56 91 SER A CA 1
ATOM 712 C C . SER A 1 91 ? 22.456 17.490 -60.163 1.00 47.56 91 SER A C 1
ATOM 714 O O . SER A 1 91 ? 21.958 18.578 -60.463 1.00 47.56 91 SER A O 1
ATOM 716 N N . GLU A 1 92 ? 23.696 17.361 -59.709 1.00 50.00 92 GLU A N 1
ATOM 717 C CA . GLU A 1 92 ? 24.679 18.420 -59.552 1.00 50.00 92 GLU A CA 1
ATOM 718 C C . GLU A 1 92 ? 24.844 19.264 -60.825 1.00 50.00 92 GLU A C 1
ATOM 720 O O . GLU A 1 92 ? 25.094 18.772 -61.926 1.00 50.00 92 GLU A O 1
ATOM 725 N N . VAL A 1 93 ? 24.761 20.581 -60.636 1.00 47.53 93 VAL A N 1
ATOM 726 C CA . VAL A 1 93 ? 25.076 21.610 -61.626 1.00 47.53 93 VAL A CA 1
ATOM 727 C C . VAL A 1 93 ? 26.577 21.559 -61.933 1.00 47.53 93 VAL A C 1
ATOM 729 O O . VAL A 1 93 ? 27.389 22.272 -61.340 1.00 47.53 93 VAL A O 1
ATOM 732 N N . ILE A 1 94 ? 26.966 20.719 -62.893 1.00 49.97 94 ILE A N 1
ATOM 733 C CA . ILE A 1 94 ? 28.255 20.834 -63.575 1.00 49.97 94 ILE A CA 1
ATOM 734 C C . ILE A 1 94 ? 28.149 22.046 -64.496 1.00 49.97 94 ILE A C 1
ATOM 736 O O . ILE A 1 94 ? 27.551 22.008 -65.570 1.00 49.97 94 ILE A O 1
ATOM 740 N N . ASN A 1 95 ? 28.726 23.153 -64.041 1.00 47.41 95 ASN A N 1
ATOM 741 C CA . ASN A 1 95 ? 28.833 24.400 -64.779 1.00 47.41 95 ASN A CA 1
ATOM 742 C C . ASN A 1 95 ? 29.752 24.188 -66.001 1.00 47.41 95 ASN A C 1
ATOM 744 O O . ASN A 1 95 ? 30.972 24.367 -65.945 1.00 47.41 95 ASN A O 1
ATOM 748 N N . GLY A 1 96 ? 29.153 23.738 -67.104 1.00 45.94 96 GLY A N 1
ATOM 749 C CA . GLY A 1 96 ? 29.786 23.569 -68.401 1.00 45.94 96 GLY A CA 1
ATOM 750 C C . GLY A 1 96 ? 30.197 24.917 -68.981 1.00 45.94 96 GLY A C 1
ATOM 751 O O . GLY A 1 96 ? 29.392 25.633 -69.573 1.00 45.94 96 GLY A O 1
ATOM 752 N N . LYS A 1 97 ? 31.482 25.260 -68.866 1.00 46.56 97 LYS A N 1
ATOM 753 C CA . LYS A 1 97 ? 32.098 26.286 -69.714 1.00 46.56 97 LYS A CA 1
ATOM 754 C C . LYS A 1 97 ? 32.204 25.733 -71.133 1.00 46.56 97 LYS A C 1
ATOM 756 O O . LYS A 1 97 ? 33.168 25.053 -71.483 1.00 46.56 97 LYS A O 1
ATOM 761 N N . ALA A 1 98 ? 31.182 26.036 -71.927 1.00 44.47 98 ALA A N 1
ATOM 762 C CA . ALA A 1 98 ? 31.165 25.873 -73.368 1.00 44.47 98 ALA A CA 1
ATOM 763 C C . ALA A 1 98 ? 32.441 26.474 -73.983 1.00 44.47 98 ALA A C 1
ATOM 765 O O . ALA A 1 98 ? 32.706 27.673 -73.874 1.00 44.47 98 ALA A O 1
ATOM 766 N N . ARG A 1 99 ? 33.251 25.624 -74.619 1.00 49.31 99 ARG A N 1
ATOM 767 C CA . ARG A 1 99 ? 34.239 26.068 -75.603 1.00 49.31 99 ARG A CA 1
ATOM 768 C C . ARG A 1 99 ? 33.482 26.349 -76.905 1.00 49.31 99 ARG A C 1
ATOM 770 O O . ARG A 1 99 ? 32.748 25.466 -77.341 1.00 49.31 99 ARG A O 1
ATOM 777 N N . PRO A 1 100 ? 33.628 27.527 -77.528 1.00 56.22 100 PRO A N 1
ATOM 778 C CA . PRO A 1 100 ? 33.070 27.755 -78.851 1.00 56.22 100 PRO A CA 1
ATOM 779 C C . PRO A 1 100 ? 33.876 26.967 -79.891 1.00 56.22 100 PRO A C 1
ATOM 781 O O . PRO A 1 100 ? 35.071 27.203 -80.071 1.00 56.22 100 PRO A O 1
ATOM 784 N N . ASP A 1 101 ? 33.202 26.036 -80.564 1.00 47.75 101 ASP A N 1
ATOM 785 C CA . ASP A 1 101 ? 33.647 25.424 -81.814 1.00 47.75 101 ASP A CA 1
ATOM 786 C C . ASP A 1 101 ? 33.668 26.495 -82.914 1.00 47.75 101 ASP A C 1
ATOM 788 O O . ASP A 1 101 ? 32.668 26.783 -83.572 1.00 47.75 101 ASP A O 1
ATOM 792 N N . THR A 1 102 ? 34.827 27.110 -83.129 1.00 51.38 102 THR A N 1
ATOM 793 C CA . THR A 1 102 ? 35.131 27.828 -84.369 1.00 51.38 102 THR A CA 1
ATOM 794 C C . THR A 1 102 ? 35.697 26.837 -85.379 1.00 51.38 102 THR A C 1
ATOM 796 O O . THR A 1 102 ? 36.907 26.675 -85.540 1.00 51.38 102 THR A O 1
ATOM 799 N N . PHE A 1 103 ? 34.786 26.178 -86.091 1.00 47.56 103 PHE A N 1
ATOM 800 C CA . PHE A 1 103 ? 35.067 25.445 -87.321 1.00 47.56 103 PHE A CA 1
ATOM 801 C C . PHE A 1 103 ? 35.487 26.456 -88.410 1.00 47.56 103 PHE A C 1
ATOM 803 O O . PHE A 1 103 ? 34.661 26.986 -89.147 1.00 47.56 103 PHE A O 1
ATOM 810 N N . GLN A 1 104 ? 36.780 26.784 -88.487 1.00 50.66 104 GLN A N 1
ATOM 811 C CA . GLN A 1 104 ? 37.362 27.466 -89.647 1.00 50.66 104 GLN A CA 1
ATOM 812 C C . GLN A 1 104 ? 37.898 26.418 -90.625 1.00 50.66 104 GLN A C 1
ATOM 814 O O . GLN A 1 104 ? 39.042 25.966 -90.546 1.00 50.66 104 GLN A O 1
ATOM 819 N N . SER A 1 105 ? 37.039 26.047 -91.569 1.00 53.44 105 SER A N 1
ATOM 820 C CA . SER A 1 105 ? 37.383 25.387 -92.824 1.00 53.44 105 SER A CA 1
ATOM 821 C C . SER A 1 105 ? 38.319 26.286 -93.641 1.00 53.44 105 SER A C 1
ATOM 823 O O . SER A 1 105 ? 37.889 27.133 -94.417 1.00 53.44 105 SER A O 1
ATOM 825 N N . SER A 1 106 ? 39.628 26.109 -93.457 1.00 50.22 106 SER A N 1
ATOM 826 C CA . SER A 1 106 ? 40.635 26.634 -94.380 1.00 50.22 106 SER A CA 1
ATOM 827 C C . SER A 1 106 ? 41.046 25.526 -95.343 1.00 50.22 106 SER A C 1
ATOM 829 O O . SER A 1 106 ? 41.808 24.615 -95.013 1.00 50.22 106 SER A O 1
ATOM 831 N N . GLU A 1 107 ? 40.498 25.602 -96.552 1.00 48.56 107 GLU A N 1
ATOM 832 C CA . GLU A 1 107 ? 40.972 24.866 -97.717 1.00 48.56 107 GLU A CA 1
ATOM 833 C C . GLU A 1 107 ? 42.462 25.169 -97.916 1.00 48.56 107 GLU A C 1
ATOM 835 O O . GLU A 1 107 ? 42.861 26.286 -98.252 1.00 48.56 107 GLU A O 1
ATOM 840 N N . ARG A 1 108 ? 43.320 24.177 -97.660 1.00 53.31 108 ARG A N 1
ATOM 841 C CA . ARG A 1 108 ? 44.744 24.285 -97.978 1.00 53.31 108 ARG A CA 1
ATOM 842 C C . ARG A 1 108 ? 44.964 23.913 -99.446 1.00 53.31 108 ARG A C 1
ATOM 844 O O . ARG A 1 108 ? 44.536 22.837 -99.864 1.00 53.31 108 ARG A O 1
ATOM 851 N N . PRO A 1 109 ? 45.679 24.743 -100.223 1.00 49.72 109 PRO A N 1
ATOM 852 C CA . PRO A 1 109 ? 45.965 24.458 -101.619 1.00 49.72 109 PRO A CA 1
ATOM 853 C C . PRO A 1 109 ? 46.912 23.260 -101.763 1.00 49.72 109 PRO A C 1
ATOM 855 O O . PRO A 1 109 ? 47.949 23.164 -101.101 1.00 49.72 109 PRO A O 1
ATOM 858 N N . LEU A 1 110 ? 46.565 22.368 -102.693 1.00 55.53 110 LEU A N 1
ATOM 859 C CA . LEU A 1 110 ? 47.394 21.268 -103.183 1.00 55.53 110 LEU A CA 1
ATOM 860 C C . LEU A 1 110 ? 48.651 21.824 -103.873 1.00 55.53 110 LEU A C 1
ATOM 862 O O . LEU A 1 110 ? 48.686 22.024 -105.088 1.00 55.53 110 LEU A O 1
ATOM 866 N N . SER A 1 111 ? 49.710 22.083 -103.101 1.00 54.75 111 SER A N 1
ATOM 867 C CA . SER A 1 111 ? 51.006 22.489 -103.649 1.00 54.75 111 SER A CA 1
ATOM 868 C C . SER A 1 111 ? 51.944 21.289 -103.824 1.00 54.75 111 SER A C 1
ATOM 870 O O . SER A 1 111 ? 52.426 20.677 -102.874 1.00 54.75 111 SER A O 1
ATOM 872 N N . LYS A 1 112 ? 52.162 20.965 -105.100 1.00 52.03 112 LYS A N 1
ATOM 873 C CA . LYS A 1 112 ? 53.409 20.505 -105.729 1.00 52.03 112 LYS A CA 1
ATOM 874 C C . LYS A 1 112 ? 54.312 19.567 -104.913 1.00 52.03 112 LYS A C 1
ATOM 876 O O . LYS A 1 112 ? 55.245 19.969 -104.225 1.00 52.03 112 LYS A O 1
ATOM 881 N N . ARG A 1 113 ? 54.111 18.283 -105.213 1.00 53.09 113 ARG A N 1
ATOM 882 C CA . ARG A 1 113 ? 55.091 17.191 -105.332 1.00 53.09 113 ARG A C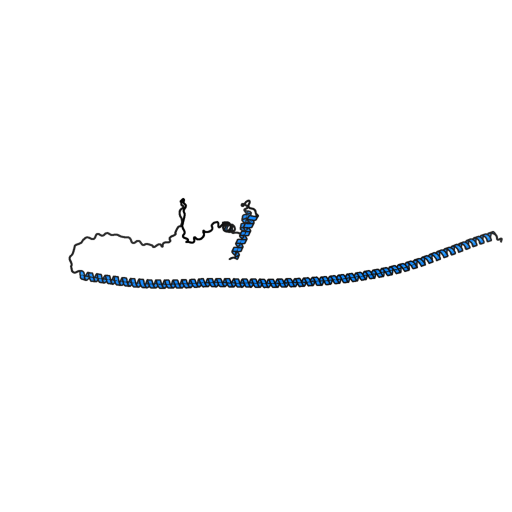A 1
ATOM 883 C C . ARG A 1 113 ? 56.534 17.700 -105.571 1.00 53.09 113 ARG A C 1
ATOM 885 O O . ARG A 1 113 ? 56.945 17.918 -106.708 1.00 53.09 113 ARG A O 1
ATOM 892 N N . ARG A 1 114 ? 57.319 17.856 -104.499 1.00 50.38 114 ARG A N 1
ATOM 893 C CA . ARG A 1 114 ? 58.789 17.929 -104.549 1.00 50.38 114 ARG A CA 1
ATOM 894 C C . ARG A 1 114 ? 59.346 16.568 -104.134 1.00 50.38 114 ARG A C 1
ATOM 896 O O . ARG A 1 114 ? 59.216 16.167 -102.983 1.00 50.38 114 ARG A O 1
ATOM 903 N N . LYS A 1 115 ? 59.949 15.866 -105.099 1.00 54.09 115 LYS A N 1
ATOM 904 C CA . LYS A 1 115 ? 60.887 14.757 -104.871 1.00 54.09 115 LYS A CA 1
ATOM 905 C C . LYS A 1 115 ? 62.042 15.282 -104.011 1.00 54.09 115 LYS A C 1
ATOM 907 O O . LYS A 1 115 ? 62.691 16.247 -104.400 1.00 54.09 115 LYS A O 1
ATOM 912 N N . GLY A 1 116 ? 62.279 14.648 -102.870 1.00 49.62 116 GLY A N 1
ATOM 913 C CA . GLY A 1 116 ? 63.431 14.883 -102.004 1.00 49.62 116 GLY A CA 1
ATOM 914 C C . GLY A 1 116 ? 63.621 13.645 -101.142 1.00 49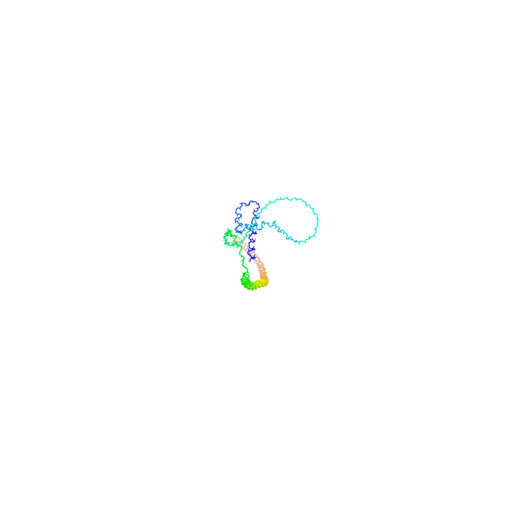.62 116 GLY A C 1
ATOM 915 O O . GLY A 1 116 ? 62.911 13.470 -100.158 1.00 49.62 116 GLY A O 1
ATOM 916 N N . ASN A 1 117 ? 64.514 12.764 -101.582 1.00 52.59 117 ASN A N 1
ATOM 917 C CA . ASN A 1 117 ? 64.681 11.396 -101.094 1.00 52.59 117 ASN A CA 1
ATOM 918 C C . ASN A 1 117 ? 65.586 11.292 -99.845 1.00 52.59 117 ASN A C 1
ATOM 920 O O . ASN A 1 117 ? 65.997 10.194 -99.504 1.00 52.59 117 ASN A O 1
ATOM 924 N N . ASP A 1 118 ? 65.850 12.407 -99.145 1.00 53.47 118 ASP A N 1
ATOM 925 C CA . ASP A 1 118 ? 66.838 12.484 -98.049 1.00 53.47 118 ASP A CA 1
ATOM 926 C C . ASP A 1 118 ? 66.245 12.907 -96.680 1.00 53.47 118 ASP A C 1
ATOM 928 O O . ASP A 1 118 ? 66.981 13.205 -95.745 1.00 53.47 118 ASP A O 1
ATOM 932 N N . ARG A 1 119 ? 64.909 12.943 -96.512 1.00 53.22 119 ARG A N 1
ATOM 933 C CA . ARG A 1 119 ? 64.237 13.349 -95.243 1.00 53.22 119 ARG A CA 1
ATOM 934 C C . ARG A 1 119 ? 63.802 12.200 -94.324 1.00 53.22 119 ARG A C 1
ATOM 936 O O . ARG A 1 119 ? 63.121 12.443 -93.331 1.00 53.22 119 ARG A O 1
ATOM 943 N N . TYR A 1 120 ? 64.150 10.958 -94.646 1.00 54.28 120 TYR A N 1
ATOM 944 C CA . TYR A 1 120 ? 63.707 9.800 -93.863 1.00 54.28 120 TYR A CA 1
ATOM 945 C C . TYR A 1 120 ? 64.509 9.606 -92.564 1.00 54.28 120 TYR A C 1
ATOM 947 O O . TYR A 1 120 ? 63.943 9.136 -91.584 1.00 54.28 120 TYR A O 1
ATOM 955 N N . ALA A 1 121 ? 65.771 10.049 -92.503 1.00 56.88 121 ALA A N 1
ATOM 956 C CA . ALA A 1 121 ? 66.595 9.921 -91.296 1.00 56.88 121 ALA A CA 1
ATOM 957 C C . ALA A 1 121 ? 66.190 10.909 -90.178 1.00 56.88 121 ALA A C 1
ATOM 959 O O . ALA A 1 121 ? 65.964 10.496 -89.047 1.00 56.88 121 ALA A O 1
ATOM 960 N N . SER A 1 122 ? 65.985 12.198 -90.492 1.00 61.50 122 SER A N 1
ATOM 961 C CA . SER A 1 122 ? 65.612 13.217 -89.487 1.00 61.50 122 SER A CA 1
ATOM 962 C C . SER A 1 122 ? 64.152 13.124 -89.017 1.00 61.50 122 SER A C 1
ATOM 964 O O . SER A 1 122 ? 63.796 13.639 -87.960 1.00 61.50 122 SER A O 1
ATOM 966 N N . GLY A 1 123 ? 63.275 12.514 -89.823 1.00 72.62 123 GLY A N 1
ATOM 967 C CA . GLY A 1 123 ? 61.886 12.252 -89.440 1.00 72.62 123 GLY A CA 1
ATOM 968 C C . GLY A 1 123 ? 61.775 11.130 -88.409 1.00 72.62 123 GLY A C 1
ATOM 969 O O . GLY A 1 123 ? 60.962 11.233 -87.494 1.00 72.62 123 GLY A O 1
ATOM 970 N N . GLN A 1 124 ? 62.628 10.109 -88.523 1.00 77.56 124 GLN A N 1
ATOM 971 C CA . GLN A 1 124 ? 62.640 8.970 -87.610 1.00 77.56 124 GLN A CA 1
ATOM 972 C C . GLN A 1 124 ? 63.070 9.383 -86.196 1.00 77.56 124 GLN A C 1
ATOM 974 O O . GLN A 1 124 ? 62.355 9.099 -85.243 1.00 77.56 124 GLN A O 1
ATOM 979 N N . GLU A 1 125 ? 64.136 10.177 -86.064 1.00 80.06 125 GLU A N 1
ATOM 980 C CA . GLU A 1 125 ? 64.591 10.699 -84.764 1.00 80.06 125 GLU A CA 1
ATOM 981 C C . GLU A 1 125 ? 63.525 11.567 -84.069 1.00 80.06 125 GLU A C 1
ATOM 983 O O . GLU A 1 125 ? 63.349 11.509 -82.851 1.00 80.06 125 GLU A O 1
ATOM 988 N N . SER A 1 126 ? 62.756 12.354 -84.834 1.00 85.06 126 SER A N 1
ATOM 989 C CA . SER A 1 126 ? 61.649 13.143 -84.281 1.00 85.06 126 SER A CA 1
ATOM 990 C C . SER A 1 126 ? 60.475 12.274 -83.825 1.00 85.06 126 SER A C 1
ATOM 992 O O . SER A 1 126 ? 59.773 12.657 -82.885 1.00 85.06 126 SER A O 1
ATOM 994 N N . ILE A 1 127 ? 60.218 11.153 -84.502 1.00 87.38 127 ILE A N 1
ATOM 995 C CA . ILE A 1 127 ? 59.190 10.192 -84.098 1.00 87.38 127 ILE A CA 1
ATOM 996 C C . ILE A 1 127 ? 59.635 9.501 -82.809 1.00 87.38 127 ILE A C 1
ATOM 998 O O . ILE A 1 127 ? 58.866 9.486 -81.850 1.00 87.38 127 ILE A O 1
ATOM 1002 N N . ASP A 1 128 ? 60.883 9.043 -82.742 1.00 89.38 128 ASP A N 1
ATOM 1003 C CA . ASP A 1 128 ? 61.438 8.363 -81.569 1.00 89.38 128 ASP A CA 1
ATOM 1004 C C . ASP A 1 128 ? 61.451 9.284 -80.334 1.00 89.38 128 ASP A C 1
ATOM 1006 O O . ASP A 1 128 ? 61.001 8.889 -79.257 1.00 89.38 128 ASP A O 1
ATOM 1010 N N . ALA A 1 129 ? 61.826 10.559 -80.492 1.00 89.62 129 ALA A N 1
ATOM 1011 C CA . ALA A 1 129 ? 61.766 11.549 -79.411 1.00 89.62 129 ALA A CA 1
ATOM 1012 C C . ALA A 1 129 ? 60.329 11.830 -78.926 1.00 89.62 129 ALA A C 1
ATOM 1014 O O . ALA A 1 129 ? 60.096 12.078 -77.739 1.00 89.62 129 ALA A O 1
ATOM 1015 N N . ASN A 1 130 ? 59.341 11.804 -79.825 1.00 92.88 130 ASN A N 1
ATOM 1016 C CA . ASN A 1 130 ? 57.936 11.959 -79.450 1.00 92.88 130 ASN A CA 1
ATOM 1017 C C . ASN A 1 130 ? 57.393 10.704 -78.759 1.00 92.88 130 ASN A C 1
ATOM 1019 O O . ASN A 1 130 ? 56.661 10.831 -77.777 1.00 92.88 130 ASN A O 1
ATOM 1023 N N . LEU A 1 131 ? 57.774 9.510 -79.221 1.00 94.00 131 LEU A N 1
ATOM 1024 C CA . LEU A 1 131 ? 57.429 8.244 -78.575 1.00 94.00 131 LEU A CA 1
ATOM 1025 C C . LEU A 1 131 ? 58.014 8.166 -77.163 1.00 94.00 131 LEU A C 1
ATOM 1027 O O . LEU A 1 131 ? 57.300 7.781 -76.241 1.00 94.00 131 LEU A O 1
ATOM 1031 N N . GLN A 1 132 ? 59.253 8.624 -76.962 1.00 94.56 132 GLN A N 1
ATOM 1032 C CA . GLN A 1 132 ? 59.864 8.706 -75.636 1.00 94.56 132 GLN A CA 1
ATOM 1033 C C . GLN A 1 132 ? 59.091 9.654 -74.705 1.00 94.56 132 GLN A C 1
ATOM 1035 O O . GLN A 1 132 ? 58.745 9.272 -73.589 1.00 94.56 132 GLN A O 1
ATOM 1040 N N . LYS A 1 133 ? 58.713 10.851 -75.177 1.00 95.69 133 LYS A N 1
ATOM 1041 C CA . LYS A 1 133 ? 57.875 11.786 -74.397 1.00 95.69 133 LYS A CA 1
ATOM 1042 C C . LYS A 1 133 ? 56.503 11.208 -74.056 1.00 95.69 133 LYS A C 1
ATOM 1044 O O . LYS A 1 133 ? 55.960 11.496 -72.990 1.00 95.69 133 LYS A O 1
ATOM 1049 N N . ILE A 1 134 ? 55.904 10.440 -74.967 1.00 95.44 134 ILE A N 1
ATOM 1050 C CA . ILE A 1 134 ? 54.637 9.747 -74.706 1.00 95.44 134 ILE A CA 1
ATOM 1051 C C . ILE A 1 134 ? 54.852 8.670 -73.640 1.00 95.44 134 ILE A C 1
ATOM 1053 O O . ILE A 1 134 ? 54.070 8.612 -72.696 1.00 95.44 134 ILE A O 1
ATOM 1057 N N . ALA A 1 135 ? 55.919 7.874 -73.738 1.00 95.81 135 ALA A N 1
ATOM 1058 C CA . ALA A 1 135 ? 56.245 6.840 -72.759 1.00 95.81 135 ALA A CA 1
ATOM 1059 C C . ALA A 1 135 ? 56.466 7.422 -71.352 1.00 95.81 135 ALA A C 1
ATOM 1061 O O . ALA A 1 135 ? 55.878 6.924 -70.396 1.00 95.81 135 ALA A O 1
ATOM 1062 N N . GLU A 1 136 ? 57.219 8.518 -71.224 1.00 96.19 136 GLU A N 1
ATOM 1063 C CA . GLU A 1 136 ? 57.427 9.223 -69.948 1.00 96.19 136 GLU A CA 1
ATOM 1064 C C . GLU A 1 136 ? 56.110 9.749 -69.360 1.00 96.19 136 GLU A C 1
ATOM 1066 O O . GLU A 1 136 ? 55.855 9.603 -68.164 1.00 96.19 136 GLU A O 1
ATOM 1071 N N . LYS A 1 137 ? 55.221 10.311 -70.192 1.00 96.75 137 LYS A N 1
ATOM 1072 C CA . LYS A 1 137 ? 53.884 10.739 -69.746 1.00 96.75 137 LYS A CA 1
ATOM 1073 C C . LYS A 1 137 ? 53.020 9.566 -69.299 1.00 96.75 137 LYS A C 1
ATOM 1075 O O . LYS A 1 137 ? 52.330 9.681 -68.291 1.00 96.75 137 LYS A O 1
ATOM 1080 N N . VAL A 1 138 ? 53.054 8.449 -70.026 1.00 97.25 138 VAL A N 1
ATOM 1081 C CA . VAL A 1 138 ? 52.326 7.227 -69.658 1.00 97.25 138 VAL A CA 1
ATOM 1082 C C . VAL A 1 138 ? 52.838 6.693 -68.322 1.00 97.25 138 VAL A C 1
ATOM 1084 O O . VAL A 1 138 ? 52.024 6.406 -67.451 1.00 97.25 138 VAL A O 1
ATOM 1087 N N . GLN A 1 139 ? 54.156 6.640 -68.115 1.00 97.25 139 GLN A N 1
ATOM 1088 C CA . GLN A 1 139 ? 54.752 6.255 -66.832 1.00 97.25 139 GLN A CA 1
ATOM 1089 C C . GLN A 1 139 ? 54.357 7.220 -65.704 1.00 97.25 139 GLN A C 1
ATOM 1091 O O . GLN A 1 139 ? 53.969 6.782 -64.623 1.00 97.25 139 GLN A O 1
ATOM 1096 N N . GLY A 1 140 ? 54.381 8.532 -65.959 1.00 97.31 140 GLY A N 1
ATOM 1097 C CA . GLY A 1 140 ? 53.937 9.540 -64.995 1.00 97.31 140 GLY A CA 1
ATOM 1098 C C . GLY A 1 140 ? 52.460 9.393 -64.615 1.00 97.31 140 GLY A C 1
ATOM 1099 O O . GLY A 1 140 ? 52.113 9.454 -63.437 1.00 97.31 140 GLY A O 1
ATOM 1100 N N . HIS A 1 141 ? 51.585 9.138 -65.590 1.00 97.62 141 HIS A N 1
ATOM 1101 C CA . HIS A 1 141 ? 50.170 8.864 -65.335 1.00 97.62 141 HIS A CA 1
ATOM 1102 C C . HIS A 1 141 ? 49.968 7.548 -64.577 1.00 97.62 141 HIS A C 1
ATOM 1104 O O . HIS A 1 141 ? 49.142 7.505 -63.670 1.00 97.62 141 HIS A O 1
ATOM 1110 N N . GLN A 1 142 ? 50.728 6.497 -64.899 1.00 97.25 142 GLN A N 1
ATOM 1111 C CA . GLN A 1 142 ? 50.683 5.228 -64.165 1.00 97.25 142 GLN A CA 1
ATOM 1112 C C . GLN A 1 142 ? 51.041 5.425 -62.688 1.00 97.25 142 GLN A C 1
ATOM 1114 O O . GLN A 1 142 ? 50.318 4.931 -61.825 1.00 97.25 142 GLN A O 1
ATOM 1119 N N . LEU A 1 143 ? 52.090 6.201 -62.394 1.00 97.25 143 LEU A N 1
ATOM 1120 C CA . LEU A 1 143 ? 52.478 6.530 -61.021 1.00 97.25 143 LEU A CA 1
ATOM 1121 C C . LEU A 1 143 ? 51.400 7.347 -60.292 1.00 97.25 143 LEU A C 1
ATOM 1123 O O . LEU A 1 143 ? 51.112 7.100 -59.123 1.00 97.25 143 LEU A O 1
ATOM 1127 N N . LEU A 1 144 ? 50.784 8.318 -60.970 1.00 97.25 144 LEU A N 1
ATOM 1128 C CA . LEU A 1 144 ? 49.714 9.115 -60.371 1.00 97.25 144 LEU A CA 1
ATOM 1129 C C . LEU A 1 144 ? 48.484 8.252 -60.052 1.00 97.25 144 LEU A C 1
ATOM 1131 O O . LEU A 1 144 ? 47.890 8.392 -58.985 1.00 97.25 144 LEU A O 1
ATOM 1135 N N . VAL A 1 145 ? 48.124 7.335 -60.954 1.00 97.75 145 VAL A N 1
ATOM 1136 C CA . VAL A 1 145 ? 47.023 6.386 -60.746 1.00 97.75 145 VAL A CA 1
ATOM 1137 C C . VAL A 1 145 ? 47.325 5.451 -59.576 1.00 97.75 145 VAL A C 1
ATOM 1139 O O . VAL A 1 145 ? 46.450 5.256 -58.736 1.00 97.75 145 VAL A O 1
ATOM 1142 N N . SER A 1 146 ? 48.549 4.919 -59.463 1.00 97.31 146 SER A N 1
ATOM 1143 C CA . SER A 1 146 ? 48.910 4.047 -58.338 1.00 97.31 146 SER A CA 1
ATOM 1144 C C . SER A 1 146 ? 48.871 4.792 -57.002 1.00 97.31 146 SER A C 1
ATOM 1146 O O . SER A 1 146 ? 48.320 4.279 -56.032 1.00 97.31 146 SER A O 1
ATOM 1148 N N . GLN A 1 147 ? 49.369 6.031 -56.956 1.00 97.75 147 GLN A N 1
ATOM 1149 C CA . GLN A 1 147 ? 49.286 6.874 -55.757 1.00 97.75 147 GLN A CA 1
ATOM 1150 C C . GLN A 1 147 ? 47.838 7.198 -55.376 1.00 97.75 147 GLN A C 1
ATOM 1152 O O . GLN A 1 147 ? 47.483 7.169 -54.197 1.00 97.75 147 GLN A O 1
ATOM 1157 N N . HIS A 1 148 ? 46.989 7.495 -56.362 1.00 98.00 148 HIS A N 1
ATOM 1158 C CA . HIS A 1 148 ? 45.578 7.761 -56.112 1.00 98.00 148 HIS A CA 1
ATOM 1159 C C . HIS A 1 148 ? 44.851 6.515 -55.595 1.00 98.00 148 HIS A C 1
ATOM 1161 O O . HIS A 1 148 ? 44.079 6.616 -54.644 1.00 98.00 148 HIS A O 1
ATOM 1167 N N . LEU A 1 149 ? 45.145 5.339 -56.156 1.00 98.31 149 LEU A N 1
ATOM 1168 C CA . LEU A 1 149 ? 44.589 4.070 -55.691 1.00 98.31 149 LEU A CA 1
ATOM 1169 C C . LEU A 1 149 ? 44.995 3.775 -54.240 1.00 98.31 149 LEU A C 1
ATOM 1171 O O . LEU A 1 149 ? 44.138 3.451 -53.424 1.00 98.31 149 LEU A O 1
ATOM 1175 N N . GLU A 1 150 ? 46.271 3.954 -53.885 1.00 98.00 150 GLU A N 1
ATOM 1176 C CA . GLU A 1 150 ? 46.728 3.798 -52.497 1.00 98.00 150 GLU A CA 1
ATOM 1177 C C . GLU A 1 150 ? 46.034 4.772 -51.538 1.00 98.00 150 GLU A C 1
ATOM 1179 O O . GLU A 1 150 ? 45.666 4.395 -50.424 1.00 98.00 150 GLU A O 1
ATOM 1184 N N . TYR A 1 151 ? 45.838 6.024 -51.957 1.00 97.81 151 TYR A N 1
ATOM 1185 C CA . TYR A 1 151 ? 45.104 7.008 -51.167 1.00 97.81 151 TYR A CA 1
ATOM 1186 C C . TYR A 1 151 ? 43.649 6.579 -50.935 1.00 97.81 151 TYR A C 1
ATOM 1188 O O . TYR A 1 151 ? 43.166 6.668 -49.804 1.00 97.81 151 TYR A O 1
ATOM 1196 N N . LEU A 1 152 ? 42.966 6.096 -51.978 1.00 98.00 152 LEU A N 1
ATOM 1197 C CA . LEU A 1 152 ? 41.590 5.612 -51.872 1.00 98.00 152 LEU A CA 1
ATOM 1198 C C . LEU A 1 152 ? 41.493 4.407 -50.934 1.00 98.00 152 LEU A C 1
ATOM 1200 O O . LEU A 1 152 ? 40.656 4.431 -50.039 1.00 98.00 152 LEU A O 1
ATOM 1204 N N . LEU A 1 153 ? 42.401 3.435 -51.050 1.00 98.31 153 LEU A N 1
ATOM 1205 C CA . LEU A 1 153 ? 42.440 2.267 -50.163 1.00 98.31 153 LEU A CA 1
ATOM 1206 C C . LEU A 1 153 ? 42.676 2.657 -48.698 1.00 98.31 153 LEU A C 1
ATOM 1208 O O . LEU A 1 153 ? 42.000 2.161 -47.801 1.00 98.31 153 LEU A O 1
ATOM 1212 N N . ARG A 1 154 ? 43.601 3.590 -48.425 1.00 98.38 154 ARG A N 1
ATOM 1213 C CA . ARG A 1 154 ? 43.821 4.096 -47.056 1.00 98.38 154 ARG A CA 1
ATOM 1214 C C . ARG A 1 154 ? 42.598 4.828 -46.514 1.00 98.38 154 ARG A C 1
ATOM 1216 O O . ARG A 1 154 ? 42.299 4.724 -45.328 1.00 98.38 154 ARG A O 1
ATOM 1223 N N . ARG A 1 155 ? 41.910 5.591 -47.366 1.00 98.25 155 ARG A N 1
ATOM 1224 C CA . ARG A 1 155 ? 40.687 6.302 -46.989 1.00 98.25 155 ARG A CA 1
ATOM 1225 C C . ARG A 1 155 ? 39.549 5.327 -46.691 1.00 98.25 155 ARG A C 1
ATOM 1227 O O . ARG A 1 155 ? 38.845 5.543 -45.713 1.00 98.25 155 ARG A O 1
ATOM 1234 N N . GLU A 1 156 ? 39.380 4.295 -47.510 1.00 98.19 156 GLU A N 1
ATOM 1235 C CA . GLU A 1 156 ? 38.374 3.247 -47.328 1.00 98.19 156 GLU A CA 1
ATOM 1236 C C . GLU A 1 156 ? 38.600 2.499 -46.012 1.00 98.19 156 GLU A C 1
ATOM 1238 O O . GLU A 1 156 ? 37.707 2.464 -45.172 1.00 98.19 156 GLU A O 1
ATOM 1243 N N . LEU A 1 157 ? 39.833 2.059 -45.748 1.00 98.31 157 LEU A N 1
ATOM 1244 C CA . LEU A 1 157 ? 40.189 1.405 -44.487 1.00 98.31 157 LEU A CA 1
ATOM 1245 C C . LEU A 1 157 ? 39.915 2.301 -43.266 1.00 98.31 157 LEU A C 1
ATOM 1247 O O . LEU A 1 157 ? 39.366 1.842 -42.268 1.00 98.31 157 LEU A O 1
ATOM 1251 N N . ALA A 1 158 ? 40.226 3.598 -43.353 1.00 98.31 158 ALA A N 1
ATOM 1252 C CA . ALA A 1 158 ? 39.935 4.545 -42.276 1.00 98.31 158 ALA A CA 1
ATOM 1253 C C . ALA A 1 158 ? 38.426 4.782 -42.061 1.00 98.31 158 ALA A C 1
ATOM 1255 O O . ALA A 1 158 ? 38.012 5.133 -40.953 1.00 98.31 158 ALA A O 1
ATOM 1256 N N . LEU A 1 159 ? 37.598 4.639 -43.102 1.00 97.81 159 LEU A N 1
ATOM 1257 C CA . LEU A 1 159 ? 36.141 4.696 -42.970 1.00 97.81 159 LEU A CA 1
ATOM 1258 C C . LEU A 1 159 ? 35.609 3.423 -42.317 1.00 97.81 159 LEU A C 1
ATOM 1260 O O . LEU A 1 159 ? 34.853 3.532 -41.356 1.00 97.81 159 LEU A O 1
ATOM 1264 N N . GLU A 1 160 ? 36.073 2.249 -42.748 1.00 98.06 160 GLU A N 1
ATOM 1265 C CA . GLU A 1 160 ? 35.686 0.978 -42.131 1.00 98.06 160 GLU A CA 1
ATOM 1266 C C . GLU A 1 160 ? 36.027 0.931 -40.636 1.00 98.06 160 GLU A C 1
ATOM 1268 O O . GLU A 1 160 ? 35.22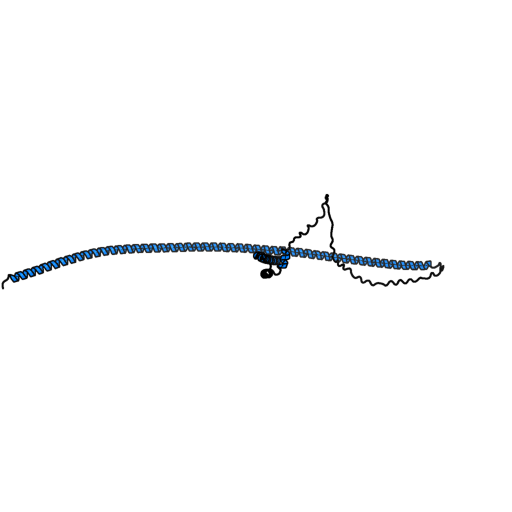6 0.468 -39.828 1.00 98.06 160 GLU A O 1
ATOM 1273 N N . GLU A 1 161 ? 37.204 1.421 -40.237 1.00 98.31 161 GLU A N 1
ATOM 1274 C CA . GLU A 1 161 ? 37.591 1.487 -38.823 1.00 98.31 161 GLU A CA 1
ATOM 1275 C C . GLU A 1 161 ? 36.651 2.390 -38.018 1.00 98.31 161 GLU A C 1
ATOM 1277 O O . GLU A 1 161 ? 36.189 2.004 -36.943 1.00 98.31 161 GLU A O 1
ATOM 1282 N N . ARG A 1 162 ? 36.299 3.565 -38.555 1.00 98.44 162 ARG A N 1
ATOM 1283 C CA . ARG A 1 162 ? 35.342 4.473 -37.905 1.00 98.44 162 ARG A CA 1
ATOM 1284 C C . ARG A 1 162 ? 33.946 3.873 -37.817 1.00 98.44 162 ARG A C 1
ATOM 1286 O O . ARG A 1 162 ? 33.279 4.061 -36.801 1.00 98.44 162 ARG A O 1
ATOM 1293 N N . GLU A 1 163 ? 33.499 3.177 -38.857 1.00 98.25 163 GLU A N 1
ATOM 1294 C CA . GLU A 1 163 ? 32.212 2.483 -38.860 1.00 98.25 163 GLU A CA 1
ATOM 1295 C C . GLU A 1 163 ? 32.189 1.375 -37.808 1.00 98.25 163 GLU A C 1
ATOM 1297 O O . GLU A 1 163 ? 31.248 1.320 -37.015 1.00 98.25 163 GLU A O 1
ATOM 1302 N N . ARG A 1 164 ? 33.248 0.559 -37.712 1.00 98.38 164 ARG A N 1
ATOM 1303 C CA . ARG A 1 164 ? 33.383 -0.461 -36.659 1.00 98.38 164 ARG A CA 1
ATOM 1304 C C . ARG A 1 164 ? 33.348 0.158 -35.264 1.00 98.38 164 ARG A C 1
ATOM 1306 O O . ARG A 1 164 ? 32.548 -0.265 -34.436 1.00 98.38 164 ARG A O 1
ATOM 1313 N N . GLU A 1 165 ? 34.134 1.206 -35.018 1.00 98.50 165 GLU A N 1
ATOM 1314 C CA . GLU A 1 165 ? 34.114 1.909 -33.730 1.00 98.50 165 GLU A CA 1
ATOM 1315 C C . GLU A 1 165 ? 32.731 2.472 -33.391 1.00 98.50 165 GLU A C 1
ATOM 1317 O O . GLU A 1 165 ? 32.308 2.453 -32.233 1.00 98.50 165 GLU A O 1
ATOM 1322 N N . TRP A 1 166 ? 32.027 3.023 -34.379 1.00 98.38 166 TRP A N 1
ATOM 1323 C CA . TRP A 1 166 ? 30.697 3.577 -34.167 1.00 98.38 166 TRP A CA 1
ATOM 1324 C C . TRP A 1 166 ? 29.678 2.481 -33.847 1.00 98.38 166 TRP A C 1
ATOM 1326 O O . TRP A 1 166 ? 28.891 2.640 -32.911 1.00 98.38 166 TRP A O 1
ATOM 1336 N N . MET A 1 167 ? 29.747 1.345 -34.542 1.00 98.06 167 MET A N 1
ATOM 1337 C CA . MET A 1 167 ? 28.916 0.174 -34.259 1.00 98.06 167 MET A CA 1
ATOM 1338 C C . MET A 1 167 ? 29.180 -0.381 -32.856 1.00 98.06 167 MET A C 1
ATOM 1340 O O . MET A 1 167 ? 28.229 -0.617 -32.111 1.00 98.06 167 MET A O 1
ATOM 1344 N N . ASP A 1 168 ? 30.443 -0.484 -32.440 1.00 98.50 168 ASP A N 1
ATOM 1345 C CA . ASP A 1 168 ? 30.803 -0.921 -31.087 1.00 98.50 168 ASP A CA 1
ATOM 1346 C C . ASP A 1 168 ? 30.270 0.037 -30.015 1.00 98.50 168 ASP A C 1
ATOM 1348 O O . ASP A 1 168 ? 29.738 -0.395 -28.988 1.00 98.50 168 ASP A O 1
ATOM 1352 N N . ARG A 1 169 ? 30.346 1.353 -30.255 1.00 98.38 169 ARG A N 1
ATOM 1353 C CA . ARG A 1 169 ? 29.776 2.360 -29.344 1.00 98.38 169 ARG A CA 1
ATOM 1354 C C . ARG A 1 169 ? 28.259 2.234 -29.236 1.00 98.38 169 ARG A C 1
ATOM 1356 O O . ARG A 1 169 ? 27.732 2.366 -28.133 1.00 98.38 169 ARG A O 1
ATOM 1363 N N . ILE A 1 170 ? 27.562 1.974 -30.343 1.00 98.44 170 ILE A N 1
ATOM 1364 C CA . ILE A 1 170 ? 26.107 1.769 -30.340 1.00 98.44 170 ILE A CA 1
ATOM 1365 C C . ILE A 1 170 ? 25.741 0.508 -29.564 1.00 98.44 170 ILE A C 1
ATOM 1367 O O . ILE A 1 170 ? 24.863 0.563 -28.705 1.00 98.44 170 ILE A O 1
ATOM 1371 N N . LEU A 1 171 ? 26.419 -0.610 -29.832 1.00 98.19 171 LEU A N 1
ATOM 1372 C CA . LEU A 1 171 ? 26.167 -1.873 -29.138 1.00 98.19 171 LEU A CA 1
ATOM 1373 C C . LEU A 1 171 ? 26.414 -1.739 -27.636 1.00 98.19 171 LEU A C 1
ATOM 1375 O O . LEU A 1 171 ? 25.593 -2.182 -26.833 1.00 98.19 171 LEU A O 1
ATOM 1379 N N . LYS A 1 172 ? 27.501 -1.063 -27.252 1.00 98.50 172 LYS A N 1
ATOM 1380 C CA . LYS A 1 172 ? 27.796 -0.776 -25.849 1.00 98.50 172 LYS A CA 1
ATOM 1381 C C . LYS A 1 172 ? 26.715 0.092 -25.206 1.00 98.50 172 LYS A C 1
ATOM 1383 O O . LYS A 1 172 ? 26.236 -0.244 -24.131 1.00 98.50 172 LYS A O 1
ATOM 1388 N N . ALA A 1 173 ? 26.289 1.165 -25.872 1.00 98.31 173 ALA A N 1
ATOM 1389 C CA . ALA A 1 173 ? 25.232 2.032 -25.358 1.00 98.31 173 ALA A CA 1
ATOM 1390 C C . ALA A 1 173 ? 23.886 1.298 -25.209 1.00 98.31 173 ALA A C 1
ATOM 1392 O O . ALA A 1 173 ? 23.136 1.580 -24.273 1.00 98.31 173 ALA A O 1
ATOM 1393 N N . ASP A 1 174 ? 23.571 0.357 -26.105 1.00 98.38 174 ASP A N 1
ATOM 1394 C CA . ASP A 1 174 ? 22.365 -0.464 -25.991 1.00 98.38 174 ASP A CA 1
ATOM 1395 C C . ASP A 1 174 ? 22.455 -1.460 -24.825 1.00 98.38 174 ASP A C 1
ATOM 1397 O O . ASP A 1 174 ? 21.491 -1.585 -24.067 1.00 98.38 174 ASP A O 1
ATOM 1401 N N . GLU A 1 175 ? 23.601 -2.118 -24.610 1.00 98.50 175 GLU A N 1
ATOM 1402 C CA . GLU A 1 175 ? 23.770 -3.017 -23.458 1.00 98.50 175 GLU A CA 1
ATOM 1403 C C . GLU A 1 175 ? 23.773 -2.249 -22.131 1.00 98.50 175 GLU A C 1
ATOM 1405 O O . GLU A 1 175 ? 23.061 -2.647 -21.211 1.00 98.50 175 GLU A O 1
ATOM 1410 N N . ASP A 1 176 ? 24.459 -1.105 -22.048 1.00 98.44 176 ASP A N 1
ATOM 1411 C CA . ASP A 1 176 ? 24.437 -0.234 -20.865 1.00 98.44 176 ASP A CA 1
ATOM 1412 C C . ASP A 1 176 ? 22.998 0.211 -20.548 1.00 98.44 176 ASP A C 1
ATOM 1414 O O . ASP A 1 176 ? 22.552 0.180 -19.398 1.00 98.44 176 ASP A O 1
ATOM 1418 N N . ARG A 1 177 ? 22.214 0.553 -21.581 1.00 98.50 177 ARG A N 1
ATOM 1419 C CA . ARG A 1 177 ? 20.797 0.903 -21.429 1.00 98.50 177 ARG A CA 1
ATOM 1420 C C . ARG A 1 177 ? 19.951 -0.280 -20.963 1.00 98.50 177 ARG A C 1
ATOM 1422 O O . ARG A 1 177 ? 19.064 -0.103 -20.125 1.00 98.50 177 ARG A O 1
ATOM 1429 N N . ARG A 1 178 ? 20.173 -1.477 -21.509 1.00 98.31 178 ARG A N 1
ATOM 1430 C CA . ARG A 1 178 ? 19.476 -2.696 -21.068 1.00 98.31 178 ARG A CA 1
ATOM 1431 C C . ARG A 1 178 ? 19.814 -3.017 -19.623 1.00 98.31 178 ARG A C 1
ATOM 1433 O O . ARG A 1 178 ? 18.907 -3.376 -18.875 1.00 98.31 178 ARG A O 1
ATOM 1440 N N . GLN A 1 179 ? 21.074 -2.867 -19.236 1.00 98.50 179 GLN A N 1
ATOM 1441 C CA . GLN A 1 179 ? 21.525 -3.108 -17.877 1.00 98.50 179 GLN A CA 1
ATOM 1442 C C . GLN A 1 179 ? 20.890 -2.114 -16.903 1.00 98.50 179 GLN A C 1
ATOM 1444 O O . GLN A 1 179 ? 20.252 -2.549 -15.950 1.00 98.50 179 GLN A O 1
ATOM 1449 N N . ALA A 1 180 ? 20.904 -0.815 -17.217 1.00 98.31 180 ALA A N 1
ATOM 1450 C CA . ALA A 1 180 ? 20.227 0.200 -16.409 1.00 98.31 180 ALA A CA 1
ATOM 1451 C C . ALA A 1 180 ? 18.730 -0.111 -16.208 1.00 98.31 180 ALA A C 1
ATOM 1453 O O . ALA A 1 180 ? 18.207 0.011 -15.105 1.00 98.31 180 ALA A O 1
ATOM 1454 N N . LEU A 1 181 ? 18.034 -0.592 -17.246 1.00 98.06 181 LEU A N 1
ATOM 1455 C CA . LEU A 1 181 ? 16.629 -1.007 -17.129 1.00 98.06 181 LEU A CA 1
ATOM 1456 C C . LEU A 1 181 ? 16.431 -2.271 -16.275 1.00 98.06 181 LEU A C 1
ATOM 1458 O O . LEU A 1 181 ? 15.375 -2.427 -15.655 1.00 98.06 181 LEU A O 1
ATOM 1462 N N . ARG A 1 182 ? 17.395 -3.203 -16.265 1.00 98.50 182 ARG A N 1
ATOM 1463 C CA . ARG A 1 182 ? 17.364 -4.369 -15.365 1.00 98.50 182 ARG A CA 1
ATOM 1464 C C . ARG A 1 182 ? 17.547 -3.921 -13.917 1.00 98.50 182 ARG A C 1
ATOM 1466 O O . ARG A 1 182 ? 16.791 -4.392 -13.068 1.00 98.50 182 ARG A O 1
ATOM 1473 N N . ASP A 1 183 ? 18.471 -3.000 -13.674 1.00 98.25 183 ASP A N 1
ATOM 1474 C CA . ASP A 1 183 ? 18.780 -2.472 -12.344 1.00 98.25 183 ASP A CA 1
ATOM 1475 C C . ASP A 1 183 ? 17.595 -1.666 -11.791 1.00 98.25 183 ASP A C 1
ATOM 1477 O O . ASP A 1 183 ? 17.073 -2.013 -10.736 1.00 98.25 183 ASP A O 1
ATOM 1481 N N . GLU A 1 184 ? 17.028 -0.729 -12.565 1.00 98.12 184 GLU A N 1
ATOM 1482 C CA . GLU A 1 184 ? 15.806 0.005 -12.182 1.00 98.12 184 GLU A CA 1
ATOM 1483 C C . GLU A 1 184 ? 14.639 -0.941 -11.853 1.00 98.12 184 GLU A C 1
ATOM 1485 O O . GLU A 1 184 ? 13.867 -0.723 -10.916 1.00 98.12 184 GLU A O 1
ATOM 1490 N N . ARG A 1 185 ? 14.483 -2.021 -12.630 1.00 98.25 185 ARG A N 1
ATOM 1491 C CA . ARG A 1 185 ? 13.441 -3.023 -12.376 1.00 98.25 185 ARG A CA 1
ATOM 1492 C C . ARG A 1 185 ? 13.726 -3.830 -11.110 1.00 98.25 185 ARG A C 1
ATOM 1494 O O . ARG A 1 185 ? 12.775 -4.227 -10.433 1.00 98.25 185 ARG A O 1
ATOM 1501 N N . SER A 1 186 ? 14.994 -4.114 -10.828 1.00 98.25 186 SER A N 1
ATOM 1502 C CA . SER A 1 186 ? 15.429 -4.794 -9.610 1.00 98.25 186 SER A CA 1
ATOM 1503 C C . SER A 1 186 ? 15.142 -3.930 -8.384 1.00 98.25 186 SER A C 1
ATOM 1505 O O . SER A 1 186 ? 14.477 -4.401 -7.461 1.00 98.25 186 SER A O 1
ATOM 1507 N N . ASP A 1 187 ? 15.526 -2.656 -8.429 1.00 98.06 187 ASP A N 1
ATOM 1508 C CA . ASP A 1 187 ? 15.297 -1.686 -7.357 1.00 98.06 187 ASP A CA 1
ATOM 1509 C C . ASP A 1 187 ? 13.803 -1.500 -7.089 1.00 98.06 187 ASP A C 1
ATOM 1511 O O . ASP A 1 187 ? 13.349 -1.620 -5.952 1.00 98.06 187 ASP A O 1
ATOM 1515 N N . PHE A 1 188 ? 12.999 -1.335 -8.145 1.00 97.75 188 PHE A N 1
ATOM 1516 C CA . PHE A 1 188 ? 11.546 -1.246 -8.008 1.00 97.75 188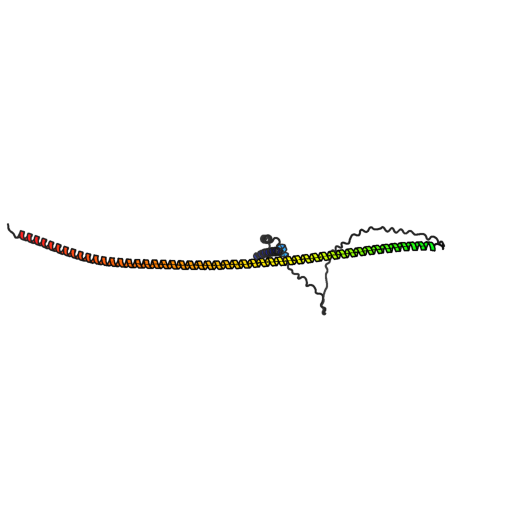 PHE A CA 1
ATOM 1517 C C . PHE A 1 188 ? 10.938 -2.516 -7.393 1.00 97.75 188 PHE A C 1
ATOM 1519 O O . PHE A 1 188 ? 10.005 -2.454 -6.592 1.00 97.75 188 PHE A O 1
ATOM 1526 N N . LYS A 1 189 ? 11.444 -3.700 -7.758 1.00 98.19 189 LYS A N 1
ATOM 1527 C CA . LYS A 1 189 ? 10.977 -4.963 -7.171 1.00 98.19 189 LYS A CA 1
ATOM 1528 C C . LYS A 1 189 ? 11.333 -5.045 -5.685 1.00 98.19 189 LYS A C 1
ATOM 1530 O O . LYS A 1 189 ? 10.500 -5.516 -4.913 1.00 98.19 189 LYS A O 1
ATOM 1535 N N . ALA A 1 190 ? 12.526 -4.595 -5.301 1.00 98.25 190 ALA A N 1
ATOM 1536 C CA . ALA A 1 190 ? 12.951 -4.534 -3.908 1.00 98.25 190 ALA A CA 1
ATOM 1537 C C . ALA A 1 190 ? 12.076 -3.561 -3.102 1.00 98.25 190 ALA A C 1
ATOM 1539 O O . ALA A 1 190 ? 11.541 -3.950 -2.069 1.00 98.25 190 ALA A O 1
ATOM 1540 N N . GLU A 1 191 ? 11.822 -2.355 -3.620 1.00 98.12 191 GLU A N 1
ATOM 1541 C CA . GLU A 1 191 ? 10.941 -1.365 -2.984 1.00 98.12 191 GLU A CA 1
ATOM 1542 C C . GLU A 1 191 ? 9.517 -1.910 -2.774 1.00 98.12 191 GLU A C 1
ATOM 1544 O O . GLU A 1 191 ? 8.918 -1.743 -1.710 1.00 98.12 191 GLU A O 1
ATOM 1549 N N . MET A 1 192 ? 8.971 -2.620 -3.766 1.00 97.50 192 MET A N 1
ATOM 1550 C CA . MET A 1 192 ? 7.653 -3.250 -3.650 1.00 97.50 192 MET A CA 1
ATOM 1551 C C . MET A 1 192 ? 7.617 -4.364 -2.598 1.00 97.50 192 MET A C 1
ATOM 1553 O O . MET A 1 192 ? 6.594 -4.540 -1.930 1.00 97.50 192 MET A O 1
ATOM 1557 N N . GLU A 1 193 ? 8.700 -5.123 -2.449 1.00 98.19 193 GLU A N 1
ATOM 1558 C CA . GLU A 1 193 ? 8.798 -6.174 -1.438 1.00 98.19 193 GLU A CA 1
ATOM 1559 C C . GLU A 1 193 ? 8.937 -5.580 -0.030 1.00 98.19 193 GLU A C 1
ATOM 1561 O O . GLU A 1 193 ? 8.205 -5.983 0.874 1.00 98.19 193 GLU A O 1
ATOM 1566 N N . ASP A 1 194 ? 9.748 -4.536 0.141 1.00 97.94 194 ASP A N 1
ATOM 1567 C CA . ASP A 1 194 ? 9.827 -3.755 1.383 1.00 97.94 194 ASP A CA 1
ATOM 1568 C C . ASP A 1 194 ? 8.475 -3.125 1.753 1.00 97.94 194 ASP A C 1
ATOM 1570 O O . ASP A 1 194 ? 8.040 -3.151 2.909 1.00 97.94 194 ASP A O 1
ATOM 1574 N N . GLY A 1 195 ? 7.738 -2.621 0.761 1.00 98.25 195 GLY A N 1
ATOM 1575 C CA . GLY A 1 195 ? 6.372 -2.143 0.952 1.00 98.25 195 GLY A CA 1
ATOM 1576 C C . GLY A 1 195 ? 5.435 -3.240 1.471 1.00 98.25 195 GLY A C 1
ATOM 1577 O O . GLY A 1 195 ? 4.649 -3.008 2.395 1.00 98.25 195 GLY A O 1
ATOM 1578 N N . ARG A 1 196 ? 5.529 -4.460 0.926 1.00 97.88 196 ARG A N 1
ATOM 1579 C CA . ARG A 1 196 ? 4.729 -5.614 1.372 1.00 97.88 196 ARG A CA 1
ATOM 1580 C C . ARG A 1 196 ? 5.089 -6.056 2.784 1.00 97.88 196 ARG A C 1
ATOM 1582 O O . ARG A 1 196 ? 4.177 -6.293 3.577 1.00 97.88 196 ARG A O 1
ATOM 1589 N N . THR A 1 197 ? 6.376 -6.144 3.116 1.00 98.00 197 THR A N 1
ATOM 1590 C CA . THR A 1 197 ? 6.822 -6.541 4.460 1.00 98.00 197 THR A CA 1
ATOM 1591 C C . THR A 1 197 ? 6.394 -5.511 5.505 1.00 98.00 197 THR A C 1
ATOM 1593 O O . THR A 1 197 ? 5.867 -5.885 6.557 1.00 98.00 197 THR A O 1
ATOM 1596 N N . ARG A 1 198 ? 6.491 -4.212 5.191 1.00 98.12 198 ARG A N 1
ATOM 1597 C CA . ARG A 1 198 ? 5.980 -3.131 6.046 1.00 98.12 198 ARG A CA 1
ATOM 1598 C C . ARG A 1 198 ? 4.473 -3.233 6.267 1.00 98.12 198 ARG A C 1
ATOM 1600 O O . ARG A 1 198 ? 4.017 -3.121 7.403 1.00 98.12 198 ARG A O 1
ATOM 1607 N N . LEU A 1 199 ? 3.693 -3.468 5.210 1.00 97.62 199 LEU A N 1
ATOM 1608 C CA . LEU A 1 199 ? 2.242 -3.643 5.327 1.00 97.62 199 LEU A CA 1
ATOM 1609 C C . LEU A 1 199 ? 1.876 -4.878 6.155 1.00 97.62 199 LEU A C 1
ATOM 1611 O O . LEU A 1 199 ? 0.956 -4.810 6.967 1.00 97.62 199 LEU A O 1
ATOM 1615 N N . ALA A 1 200 ? 2.591 -5.991 5.982 1.00 98.25 200 ALA A N 1
ATOM 1616 C CA . ALA A 1 200 ? 2.378 -7.197 6.775 1.00 98.25 200 ALA A CA 1
ATOM 1617 C C . ALA A 1 200 ? 2.657 -6.950 8.266 1.00 98.25 200 ALA A C 1
ATOM 1619 O O . ALA A 1 200 ? 1.865 -7.357 9.117 1.00 98.25 200 ALA A O 1
ATOM 1620 N N . ARG A 1 201 ? 3.735 -6.222 8.583 1.00 98.06 201 ARG A N 1
ATOM 1621 C CA . ARG A 1 201 ? 4.057 -5.824 9.957 1.00 98.06 201 ARG A CA 1
ATOM 1622 C C . ARG A 1 201 ? 2.970 -4.936 10.567 1.00 98.06 201 ARG A C 1
ATOM 1624 O O . ARG A 1 201 ? 2.509 -5.237 11.660 1.00 98.06 201 ARG A O 1
ATOM 1631 N N . LEU A 1 202 ? 2.524 -3.903 9.850 1.00 98.00 202 LEU A N 1
ATOM 1632 C CA . LEU A 1 202 ? 1.466 -3.004 10.327 1.00 98.00 202 LEU A CA 1
ATOM 1633 C C . LEU A 1 202 ? 0.139 -3.736 10.553 1.00 98.00 202 LEU A C 1
ATOM 1635 O O . LEU A 1 202 ? -0.541 -3.474 11.538 1.00 98.00 202 LEU A O 1
ATOM 1639 N N . ARG A 1 203 ? -0.227 -4.678 9.673 1.00 98.00 203 ARG A N 1
ATOM 1640 C CA . ARG A 1 203 ? -1.415 -5.523 9.877 1.00 98.00 203 ARG A CA 1
ATOM 1641 C C . ARG A 1 203 ? -1.307 -6.327 11.166 1.00 98.00 203 ARG A C 1
ATOM 1643 O O . ARG A 1 203 ? -2.227 -6.290 11.968 1.00 98.00 203 ARG A O 1
ATOM 1650 N N . LYS A 1 204 ? -0.158 -6.967 11.396 1.00 98.12 204 LYS A N 1
ATOM 1651 C CA . LYS A 1 204 ? 0.092 -7.718 12.629 1.00 98.12 204 LYS A CA 1
ATOM 1652 C C . LYS A 1 204 ? 0.028 -6.827 13.874 1.00 98.12 204 LYS A C 1
ATOM 1654 O O . LYS A 1 204 ? -0.513 -7.245 14.887 1.00 98.12 204 LYS A O 1
ATOM 1659 N N . GLU A 1 205 ? 0.565 -5.610 13.809 1.00 97.69 205 GLU A N 1
ATOM 1660 C CA . GLU A 1 205 ? 0.480 -4.639 14.910 1.00 97.69 205 GLU A CA 1
ATOM 1661 C C . GLU A 1 205 ? -0.977 -4.228 15.193 1.00 97.69 205 GLU A C 1
ATOM 1663 O O . GLU A 1 205 ? -1.381 -4.207 16.352 1.00 97.69 205 GLU A O 1
ATOM 1668 N N . ILE A 1 206 ? -1.789 -3.990 14.155 1.00 98.25 206 ILE A N 1
ATOM 1669 C CA . ILE A 1 206 ? -3.225 -3.692 14.300 1.00 98.25 206 ILE A CA 1
ATOM 1670 C C . ILE A 1 206 ? -3.987 -4.878 14.898 1.00 98.25 206 ILE A C 1
ATOM 1672 O O . ILE A 1 206 ? -4.811 -4.677 15.787 1.00 98.25 206 ILE A O 1
ATOM 1676 N N . ASP A 1 207 ? -3.731 -6.097 14.423 1.00 98.12 207 ASP A N 1
ATOM 1677 C CA . ASP A 1 207 ? -4.402 -7.300 14.924 1.00 98.12 207 ASP A CA 1
ATOM 1678 C C . ASP A 1 207 ? -4.059 -7.546 16.401 1.00 98.12 207 ASP A C 1
ATOM 1680 O O . ASP A 1 207 ? -4.953 -7.802 17.206 1.00 98.12 207 ASP A O 1
ATOM 1684 N N . ASN A 1 208 ? -2.790 -7.363 16.783 1.00 97.81 208 ASN A N 1
ATOM 1685 C CA . ASN A 1 208 ? -2.358 -7.459 18.177 1.00 97.81 208 ASN A CA 1
ATOM 1686 C C . ASN A 1 208 ? -3.024 -6.397 19.069 1.00 97.81 208 ASN A C 1
ATOM 1688 O O . ASN A 1 208 ? -3.424 -6.703 20.191 1.00 97.81 208 ASN A O 1
ATOM 1692 N N . GLU A 1 209 ? -3.136 -5.150 18.599 1.00 97.50 209 GLU A N 1
ATOM 1693 C CA . GLU A 1 209 ? -3.760 -4.077 19.383 1.00 97.50 209 GLU A CA 1
ATOM 1694 C C . GLU A 1 209 ? -5.272 -4.290 19.525 1.00 97.50 209 GLU A C 1
ATOM 1696 O O . GLU A 1 209 ? -5.828 -4.056 20.594 1.00 97.50 209 GLU A O 1
ATOM 1701 N N . ARG A 1 210 ? -5.937 -4.809 18.485 1.00 97.81 210 ARG A N 1
ATOM 1702 C CA . ARG A 1 210 ? -7.344 -5.226 18.567 1.00 97.81 210 ARG A CA 1
ATOM 1703 C C . ARG A 1 210 ? -7.539 -6.320 19.605 1.00 97.81 210 ARG A C 1
ATOM 1705 O O . ARG A 1 210 ? -8.379 -6.164 20.479 1.00 97.81 210 ARG A O 1
ATOM 1712 N N . GLU A 1 211 ? -6.722 -7.370 19.561 1.00 98.38 211 GLU A N 1
ATOM 1713 C CA . GLU A 1 211 ? -6.800 -8.459 20.538 1.00 98.38 211 GLU A CA 1
ATOM 1714 C C . GLU A 1 211 ? -6.561 -7.954 21.970 1.00 98.38 211 GLU A C 1
ATOM 1716 O O . GLU A 1 211 ? -7.213 -8.399 22.917 1.00 98.38 211 GLU A O 1
ATOM 1721 N N . ARG A 1 212 ? -5.635 -7.005 22.145 1.00 98.38 212 ARG A N 1
ATOM 1722 C CA . ARG A 1 212 ? -5.385 -6.364 23.437 1.00 98.38 212 ARG A CA 1
ATOM 1723 C C . ARG A 1 212 ? -6.603 -5.579 23.928 1.00 98.38 212 ARG A C 1
ATOM 1725 O O . ARG A 1 212 ? -6.972 -5.736 25.090 1.00 98.38 212 ARG A O 1
ATOM 1732 N N . LEU A 1 213 ? -7.205 -4.757 23.070 1.00 98.00 213 LEU A N 1
ATOM 1733 C CA . LEU A 1 213 ? -8.380 -3.952 23.411 1.00 98.00 213 LEU A CA 1
ATOM 1734 C C . LEU A 1 213 ? -9.608 -4.822 23.691 1.00 98.00 213 LEU A C 1
ATOM 1736 O O . LEU A 1 213 ? -10.322 -4.551 24.651 1.00 98.00 213 LEU A O 1
ATOM 1740 N N . ASP A 1 214 ? -9.824 -5.887 22.918 1.00 98.00 214 ASP A N 1
ATOM 1741 C CA . ASP A 1 214 ? -10.916 -6.836 23.155 1.00 98.00 214 ASP A CA 1
ATOM 1742 C C . ASP A 1 214 ? -10.776 -7.483 24.541 1.00 98.00 214 ASP A C 1
ATOM 1744 O O . ASP A 1 214 ? -11.722 -7.477 25.328 1.00 98.00 214 ASP A O 1
ATOM 1748 N N . LYS A 1 215 ? -9.563 -7.927 24.906 1.00 98.06 215 LYS A N 1
ATOM 1749 C CA . LYS A 1 215 ? -9.278 -8.450 26.254 1.00 98.06 215 LYS A CA 1
ATOM 1750 C C . LYS A 1 215 ? -9.501 -7.412 27.351 1.00 98.06 215 LYS A C 1
ATOM 1752 O O . LYS A 1 215 ? -9.989 -7.755 28.423 1.00 98.06 215 LYS A O 1
ATOM 1757 N N . GLU A 1 216 ? -9.117 -6.158 27.127 1.00 98.06 216 GLU A N 1
ATOM 1758 C CA . GLU A 1 216 ? -9.321 -5.081 28.102 1.00 98.06 216 GLU A CA 1
ATOM 1759 C C . GLU A 1 216 ? -10.812 -4.783 28.311 1.00 98.06 216 GLU A C 1
ATOM 1761 O O . GLU A 1 216 ? -11.259 -4.665 29.452 1.00 98.06 216 GLU A O 1
ATOM 1766 N N . ILE A 1 217 ? -11.593 -4.747 27.228 1.00 98.25 217 ILE A N 1
ATOM 1767 C CA . ILE A 1 217 ? -13.048 -4.567 27.274 1.00 98.25 217 ILE A CA 1
ATOM 1768 C C . ILE A 1 217 ? -13.718 -5.731 28.006 1.00 98.25 217 ILE A C 1
ATOM 1770 O O . ILE A 1 217 ? -14.579 -5.491 28.853 1.00 98.25 217 ILE A O 1
ATOM 1774 N N . ASP A 1 218 ? -13.333 -6.972 27.710 1.00 98.19 218 ASP A N 1
ATOM 1775 C CA . ASP A 1 218 ? -13.898 -8.155 28.365 1.00 98.19 218 ASP A CA 1
ATOM 1776 C C . ASP A 1 218 ? -13.576 -8.176 29.865 1.00 98.19 218 ASP A C 1
ATOM 1778 O O . ASP A 1 218 ? -14.470 -8.400 30.685 1.00 98.19 218 ASP A O 1
ATOM 1782 N N . ASN A 1 219 ? -12.338 -7.845 30.242 1.00 98.00 219 ASN A N 1
ATOM 1783 C CA . ASN A 1 219 ? -11.936 -7.747 31.646 1.00 98.00 219 ASN A CA 1
ATOM 1784 C C . ASN A 1 219 ? -12.703 -6.646 32.395 1.00 98.00 219 ASN A C 1
ATOM 1786 O O . ASN A 1 219 ? -13.140 -6.857 33.528 1.00 98.00 219 ASN A O 1
ATOM 1790 N N . GLU A 1 220 ? -12.878 -5.467 31.789 1.00 97.69 220 GLU A N 1
ATOM 1791 C CA . GLU A 1 220 ? -13.609 -4.367 32.428 1.00 97.69 220 GLU A CA 1
ATOM 1792 C C . GLU A 1 220 ? -15.107 -4.683 32.542 1.00 97.69 220 GLU A C 1
ATOM 1794 O O . GLU A 1 220 ? -15.717 -4.383 33.568 1.00 97.69 220 GLU A O 1
ATOM 1799 N N . ARG A 1 221 ? -15.696 -5.355 31.542 1.00 97.62 221 ARG A N 1
ATOM 1800 C CA . ARG A 1 221 ? -17.074 -5.866 31.619 1.00 97.62 221 ARG A CA 1
ATOM 1801 C C . ARG A 1 221 ? -17.241 -6.844 32.773 1.00 97.62 221 ARG A C 1
ATOM 1803 O O . ARG A 1 221 ? -18.129 -6.647 33.595 1.00 97.62 221 ARG A O 1
ATOM 1810 N N . GLU A 1 222 ? -16.355 -7.833 32.886 1.00 98.31 222 GLU A N 1
ATOM 1811 C CA . GLU A 1 222 ? -16.402 -8.801 33.985 1.00 98.31 222 GLU A CA 1
ATOM 1812 C C . GLU A 1 222 ? -16.249 -8.110 35.352 1.00 98.31 222 GLU A C 1
ATOM 1814 O O . GLU A 1 222 ? -16.932 -8.461 36.318 1.00 98.31 222 GLU A O 1
ATOM 1819 N N . ARG A 1 223 ? -15.378 -7.096 35.445 1.00 98.31 223 ARG A N 1
ATOM 1820 C CA . ARG A 1 223 ? -15.206 -6.304 36.669 1.00 98.31 223 ARG A CA 1
ATOM 1821 C C . ARG A 1 223 ? -16.481 -5.547 37.040 1.00 98.31 223 ARG A C 1
ATOM 1823 O O . ARG A 1 223 ? -16.878 -5.572 38.205 1.00 98.31 223 ARG A O 1
ATOM 1830 N N . LEU A 1 224 ? -17.110 -4.880 36.074 1.00 97.75 224 LEU A N 1
ATOM 1831 C CA . LEU A 1 224 ? -18.340 -4.115 36.289 1.00 97.75 224 LEU A CA 1
ATOM 1832 C C . LEU A 1 224 ? -19.522 -5.021 36.643 1.00 97.75 224 LEU A C 1
ATOM 1834 O O . LEU A 1 224 ? -20.285 -4.681 37.547 1.00 97.75 224 LEU A O 1
ATOM 1838 N N . ASP A 1 225 ? -19.648 -6.180 35.998 1.00 98.00 225 ASP A N 1
ATOM 1839 C CA . ASP A 1 225 ? -20.695 -7.156 36.312 1.00 98.00 225 ASP A CA 1
ATOM 1840 C C . ASP A 1 225 ? -20.559 -7.662 37.754 1.00 98.00 225 ASP A C 1
ATOM 1842 O O . ASP A 1 225 ? -21.534 -7.640 38.510 1.00 98.00 225 ASP A O 1
ATOM 1846 N N . LYS A 1 226 ? -19.335 -7.999 38.191 1.00 97.94 226 LYS A N 1
ATOM 1847 C CA . LYS A 1 226 ? -19.061 -8.360 39.593 1.00 97.94 226 LYS A CA 1
ATOM 1848 C C . LYS A 1 226 ? -19.428 -7.236 40.561 1.00 97.94 226 LYS A C 1
ATOM 1850 O O . LYS A 1 226 ? -20.068 -7.492 41.578 1.00 97.94 226 LYS A O 1
ATOM 1855 N N . GLU A 1 227 ? -19.067 -5.990 40.254 1.00 97.50 227 GLU A N 1
ATOM 1856 C CA . GLU A 1 227 ? -19.396 -4.843 41.109 1.00 97.50 227 GLU A CA 1
ATOM 1857 C C . GLU A 1 227 ? -20.916 -4.618 41.216 1.00 97.50 227 GLU A C 1
ATOM 1859 O O . GLU A 1 227 ? -21.437 -4.319 42.297 1.00 97.50 227 GLU A O 1
ATOM 1864 N N . ILE A 1 228 ? -21.647 -4.775 40.108 1.00 98.19 228 ILE A N 1
ATOM 1865 C CA . ILE A 1 228 ? -23.111 -4.672 40.081 1.00 98.19 228 ILE A CA 1
ATOM 1866 C C . ILE A 1 228 ? -23.742 -5.785 40.916 1.00 98.19 228 ILE A C 1
ATOM 1868 O O . ILE A 1 228 ? -24.643 -5.503 41.712 1.00 98.19 228 ILE A O 1
ATOM 1872 N N . ASP A 1 229 ? -23.277 -7.023 40.770 1.00 97.81 229 ASP A N 1
ATOM 1873 C CA . ASP A 1 229 ? -23.794 -8.163 41.525 1.00 97.81 229 ASP A CA 1
ATOM 1874 C C . ASP A 1 229 ? -23.522 -8.023 43.025 1.00 97.81 229 ASP A C 1
ATOM 1876 O O . ASP A 1 229 ? -24.431 -8.222 43.837 1.00 97.81 229 ASP A O 1
ATOM 1880 N N . GLU A 1 230 ? -22.328 -7.568 43.410 1.00 97.69 230 GLU A N 1
ATOM 1881 C CA . GLU A 1 230 ? -22.016 -7.253 44.804 1.00 97.69 230 GLU A CA 1
ATOM 1882 C C . GLU A 1 230 ? -22.927 -6.160 45.373 1.00 97.69 230 GLU A C 1
ATOM 1884 O O . GLU A 1 230 ? -23.432 -6.297 46.490 1.00 97.69 230 GLU A O 1
ATOM 1889 N N . LYS A 1 231 ? -23.166 -5.070 44.630 1.00 96.81 231 LYS A N 1
ATOM 1890 C CA . LYS A 1 231 ? -24.068 -3.992 45.073 1.00 96.81 231 LYS A CA 1
ATOM 1891 C C . LYS A 1 231 ? -25.505 -4.480 45.200 1.00 96.81 231 LYS A C 1
ATOM 1893 O O . LYS A 1 231 ? -26.165 -4.171 46.191 1.00 96.81 231 LYS A O 1
ATOM 1898 N N . ARG A 1 232 ? -25.993 -5.260 44.232 1.00 96.62 232 ARG A N 1
ATOM 1899 C CA . ARG A 1 232 ? -27.331 -5.870 44.280 1.00 96.62 232 ARG A CA 1
ATOM 1900 C C . ARG A 1 232 ? -27.486 -6.769 45.495 1.00 96.62 232 ARG A C 1
ATOM 1902 O O . ARG A 1 232 ? -28.522 -6.722 46.150 1.00 96.62 232 ARG A O 1
ATOM 1909 N N . GLU A 1 233 ? -26.461 -7.550 45.813 1.00 97.94 233 GLU A N 1
ATOM 1910 C CA . GLU A 1 233 ? -26.475 -8.427 46.976 1.00 97.94 233 GLU A CA 1
ATOM 1911 C C . GLU A 1 233 ? -26.491 -7.646 48.293 1.00 97.94 233 GLU A C 1
ATOM 1913 O O . GLU A 1 233 ? -27.276 -7.967 49.185 1.00 97.94 233 GLU A O 1
ATOM 1918 N N . ARG A 1 234 ? -25.693 -6.577 48.404 1.00 97.12 234 ARG A N 1
ATOM 1919 C CA . ARG A 1 234 ? -25.739 -5.675 49.566 1.00 97.12 234 ARG A CA 1
ATOM 1920 C C . ARG A 1 234 ? -27.125 -5.049 49.731 1.00 97.12 234 ARG A C 1
ATOM 1922 O O . ARG A 1 234 ? -27.694 -5.137 50.814 1.00 97.12 234 ARG A O 1
ATOM 1929 N N . PHE A 1 235 ? -27.708 -4.519 48.653 1.00 96.75 235 PHE A N 1
ATOM 1930 C CA . PHE A 1 235 ? -29.055 -3.945 48.696 1.00 96.75 235 PHE A CA 1
ATOM 1931 C C . PHE A 1 235 ? -30.134 -4.971 49.055 1.00 96.75 235 PHE A C 1
ATOM 1933 O O . PHE A 1 235 ? -31.056 -4.643 49.799 1.00 96.75 235 PHE A O 1
ATOM 1940 N N . ARG A 1 236 ? -30.037 -6.218 48.570 1.00 97.00 236 ARG A N 1
ATOM 1941 C CA . ARG A 1 236 ? -30.957 -7.291 48.984 1.00 97.00 236 ARG A CA 1
ATOM 1942 C C . ARG A 1 236 ? -30.890 -7.526 50.489 1.00 97.00 236 ARG A C 1
ATOM 1944 O O . ARG A 1 236 ? -31.933 -7.508 51.136 1.00 97.00 236 ARG A O 1
ATOM 1951 N N . LYS A 1 237 ? -29.681 -7.663 51.041 1.00 96.94 237 LYS A N 1
ATOM 1952 C CA . LYS A 1 237 ? -29.471 -7.874 52.481 1.00 96.94 237 LYS A CA 1
ATOM 1953 C C . LYS A 1 237 ? -29.979 -6.709 53.325 1.00 96.94 237 LYS A C 1
ATOM 1955 O O . LYS A 1 237 ? -30.635 -6.941 54.333 1.00 96.94 237 LYS A O 1
ATOM 1960 N N . GLU A 1 238 ? -29.727 -5.468 52.911 1.00 96.50 238 GLU A N 1
ATOM 1961 C CA . GLU A 1 238 ? -30.243 -4.277 53.604 1.00 96.50 238 GLU A CA 1
ATOM 1962 C C . GLU A 1 238 ? -31.778 -4.233 53.602 1.00 96.50 238 GLU A C 1
ATOM 1964 O O . GLU A 1 238 ? -32.396 -3.960 54.630 1.00 96.50 238 GLU A O 1
ATOM 1969 N N . MET A 1 239 ? -32.413 -4.560 52.472 1.00 96.19 239 MET A N 1
ATOM 1970 C CA . MET A 1 239 ? -33.874 -4.608 52.372 1.00 96.19 239 MET A CA 1
ATOM 1971 C C . MET A 1 239 ? -34.487 -5.748 53.191 1.00 96.19 239 MET A C 1
ATOM 1973 O O . MET A 1 239 ? -35.572 -5.583 53.749 1.00 96.19 239 MET A O 1
ATOM 1977 N N . GLU A 1 240 ? -33.828 -6.904 53.259 1.00 96.69 240 GLU A N 1
ATOM 1978 C CA . GLU A 1 240 ? -34.239 -8.019 54.117 1.00 96.69 240 GLU A CA 1
ATOM 1979 C C . GLU A 1 240 ? -34.120 -7.650 55.598 1.00 96.69 240 GLU A C 1
ATOM 1981 O O . GLU A 1 240 ? -35.105 -7.775 56.326 1.00 96.69 240 GLU A O 1
ATOM 1986 N N . ALA A 1 241 ? -32.986 -7.085 56.018 1.00 96.19 241 ALA A N 1
ATOM 1987 C CA . ALA A 1 241 ? -32.784 -6.613 57.386 1.00 96.19 241 ALA A CA 1
ATOM 1988 C C . ALA A 1 241 ? -33.821 -5.548 57.787 1.00 96.19 241 ALA A C 1
ATOM 1990 O O . ALA A 1 241 ? -34.471 -5.676 58.824 1.00 96.19 241 ALA A O 1
ATOM 1991 N N . GLY A 1 242 ? -34.066 -4.550 56.930 1.00 95.88 242 GLY A N 1
ATOM 1992 C CA . GLY A 1 242 ? -35.082 -3.525 57.186 1.00 95.88 242 GLY A CA 1
ATOM 1993 C C . GLY A 1 242 ? -36.505 -4.092 57.274 1.00 95.88 242 GLY A C 1
ATOM 1994 O O . GLY A 1 242 ? -37.316 -3.634 58.079 1.00 95.88 242 GLY A O 1
ATOM 1995 N N . ARG A 1 243 ? -36.829 -5.133 56.492 1.00 94.75 243 ARG A N 1
ATOM 1996 C CA . ARG A 1 243 ? -38.116 -5.844 56.610 1.00 94.75 243 ARG A CA 1
ATOM 1997 C C . ARG A 1 243 ? -38.232 -6.599 57.930 1.00 94.75 243 ARG A C 1
ATOM 1999 O O . ARG A 1 243 ? -39.310 -6.586 58.523 1.00 94.75 243 ARG A O 1
ATOM 2006 N N . GLU A 1 244 ? -37.166 -7.251 58.382 1.00 96.50 244 GLU A N 1
ATOM 2007 C CA . GLU A 1 244 ? -37.151 -7.944 59.672 1.00 96.50 244 GLU A CA 1
ATOM 2008 C C . GLU A 1 244 ? -37.325 -6.974 60.845 1.00 96.50 244 GLU A C 1
ATOM 2010 O O . GLU A 1 244 ? -38.118 -7.247 61.748 1.00 96.50 244 GLU A O 1
ATOM 2015 N N . GLU A 1 245 ? -36.641 -5.828 60.820 1.00 96.06 245 GLU A N 1
ATOM 2016 C CA . GLU A 1 245 ? -36.793 -4.772 61.828 1.00 96.06 245 GLU A CA 1
ATOM 2017 C C . GLU A 1 245 ? -38.224 -4.227 61.867 1.00 96.06 245 GLU A C 1
ATOM 2019 O O . GLU A 1 245 ? -38.842 -4.201 62.933 1.00 96.06 245 GLU A O 1
ATOM 2024 N N . LEU A 1 246 ? -38.806 -3.900 60.707 1.00 95.38 246 LEU A N 1
ATOM 2025 C CA . LEU A 1 246 ? -40.198 -3.446 60.618 1.00 95.38 246 LEU A CA 1
ATOM 2026 C C . LEU A 1 246 ? -41.197 -4.500 61.114 1.00 95.38 246 LEU A C 1
ATOM 2028 O O . LEU A 1 246 ? -42.223 -4.160 61.707 1.00 95.38 246 LEU A O 1
ATOM 2032 N N . MET A 1 247 ? -40.931 -5.786 60.873 1.00 95.06 247 MET A N 1
ATOM 2033 C CA . MET A 1 247 ? -41.773 -6.870 61.382 1.00 95.06 247 MET A CA 1
ATOM 2034 C C . MET A 1 247 ? -41.698 -6.969 62.907 1.00 95.06 247 MET A C 1
ATOM 2036 O O . MET A 1 247 ? -42.750 -7.064 63.545 1.00 95.06 247 MET A O 1
ATOM 2040 N N . LYS A 1 248 ? -40.497 -6.869 63.492 1.00 95.75 248 LYS A N 1
ATOM 2041 C CA . LYS A 1 248 ? -40.305 -6.834 64.951 1.00 95.75 248 LYS A CA 1
ATOM 2042 C C . LYS A 1 248 ? -41.018 -5.638 65.579 1.00 95.75 248 LYS A C 1
ATOM 2044 O O . LYS A 1 248 ? -41.824 -5.824 66.488 1.00 95.75 248 LYS A O 1
ATOM 2049 N N . GLU A 1 249 ? -40.819 -4.436 65.041 1.00 95.38 249 GLU A N 1
ATOM 2050 C CA . GLU A 1 249 ? -41.478 -3.221 65.534 1.00 95.38 249 GLU A CA 1
ATOM 2051 C C . GLU A 1 249 ? -43.010 -3.340 65.446 1.00 95.38 249 GLU A C 1
ATOM 2053 O O . GLU A 1 249 ? -43.742 -3.004 66.381 1.00 95.38 249 GLU A O 1
ATOM 2058 N N . ARG A 1 250 ? -43.530 -3.899 64.347 1.00 95.69 250 ARG A N 1
ATOM 2059 C CA . ARG A 1 250 ? -44.968 -4.146 64.182 1.00 95.69 250 ARG A CA 1
ATOM 2060 C C . ARG A 1 250 ? -45.513 -5.135 65.215 1.00 95.69 250 ARG A C 1
ATOM 2062 O O . ARG A 1 250 ? -46.653 -4.969 65.660 1.00 95.69 250 ARG A O 1
ATOM 2069 N N . GLU A 1 251 ? -44.761 -6.172 65.571 1.00 95.81 251 GLU A N 1
ATOM 2070 C CA . GLU A 1 251 ? -45.144 -7.124 66.618 1.00 95.81 251 GLU A CA 1
ATOM 2071 C C . GLU A 1 251 ? -45.133 -6.487 68.011 1.00 95.81 251 GLU A C 1
ATOM 2073 O O . GLU A 1 251 ? -46.083 -6.677 68.775 1.00 95.81 251 GLU A O 1
ATOM 2078 N N . GLU A 1 252 ? -44.123 -5.677 68.323 1.00 95.62 252 GLU A N 1
ATOM 2079 C CA . GLU A 1 252 ? -44.048 -4.918 69.576 1.00 95.62 252 GLU A CA 1
ATOM 2080 C C . GLU A 1 252 ? -45.208 -3.925 69.709 1.00 95.62 252 GLU A C 1
ATOM 2082 O O . GLU A 1 252 ? -45.898 -3.895 70.733 1.00 95.62 252 GLU A O 1
ATOM 2087 N N . LEU A 1 253 ? -45.510 -3.173 68.646 1.00 93.94 253 LEU A N 1
ATOM 2088 C CA . LEU A 1 253 ? -46.652 -2.258 68.612 1.00 93.94 253 LEU A CA 1
ATOM 2089 C C . LEU A 1 253 ? -47.989 -2.990 68.772 1.00 93.94 253 LEU A C 1
ATOM 2091 O O . LEU A 1 253 ? -48.896 -2.470 69.426 1.00 93.94 253 LEU A O 1
ATOM 2095 N N . LYS A 1 254 ? -48.136 -4.196 68.206 1.00 95.00 254 LYS A N 1
ATOM 2096 C CA . LYS A 1 254 ? -49.331 -5.028 68.423 1.00 95.00 254 LYS A CA 1
ATOM 2097 C C . LYS A 1 254 ? -49.475 -5.426 69.889 1.00 95.00 254 LYS A C 1
ATOM 2099 O O . LYS A 1 254 ? -50.559 -5.226 70.434 1.00 95.00 254 LYS A O 1
ATOM 2104 N N . LYS A 1 255 ? -48.407 -5.919 70.526 1.00 95.81 255 LYS A N 1
ATOM 2105 C CA . LYS A 1 255 ? -48.414 -6.283 71.955 1.00 95.81 255 LYS A CA 1
ATOM 2106 C C . LYS A 1 255 ? -48.792 -5.090 72.828 1.00 95.81 255 LYS A C 1
ATOM 2108 O O . LYS A 1 255 ? -49.758 -5.164 73.583 1.00 95.81 255 LYS A O 1
ATOM 2113 N N . LYS A 1 256 ? -48.137 -3.944 72.624 1.00 94.75 256 LYS A N 1
ATOM 2114 C CA . LYS A 1 256 ? -48.432 -2.706 73.359 1.00 94.75 256 LYS A CA 1
ATOM 2115 C C . LYS A 1 256 ? -49.872 -2.231 73.151 1.00 94.75 256 LYS A C 1
ATOM 2117 O O . LYS A 1 256 ? -50.528 -1.762 74.076 1.00 94.75 256 LYS A O 1
ATOM 2122 N N . LYS A 1 257 ? -50.406 -2.371 71.933 1.00 94.94 257 LYS A N 1
ATOM 2123 C CA . LYS A 1 257 ? -51.810 -2.057 71.632 1.00 94.94 257 LYS A CA 1
ATOM 2124 C C . LYS A 1 257 ? -52.778 -2.998 72.353 1.00 94.94 257 LYS A C 1
ATOM 2126 O O . LYS A 1 257 ? -53.856 -2.557 72.745 1.00 94.94 257 LYS A O 1
ATOM 2131 N N . GLU A 1 258 ? -52.444 -4.277 72.497 1.00 95.06 258 GLU A N 1
ATOM 2132 C CA . GLU A 1 258 ? -53.247 -5.239 73.260 1.00 95.06 258 GLU A CA 1
ATOM 2133 C C . GLU A 1 258 ? -53.217 -4.951 74.763 1.00 95.06 258 GLU A C 1
ATOM 2135 O O . GLU A 1 258 ? -54.271 -4.973 75.397 1.00 95.06 258 GLU A O 1
ATOM 2140 N N . GLU A 1 259 ? -52.055 -4.608 75.317 1.00 94.81 259 GLU A N 1
ATOM 2141 C CA . GLU A 1 259 ? -51.904 -4.165 76.710 1.00 94.81 259 GLU A CA 1
ATOM 2142 C C . GLU A 1 259 ? -52.738 -2.910 76.986 1.00 94.81 259 GLU A C 1
ATOM 2144 O O . GLU A 1 259 ? -53.607 -2.928 77.856 1.00 94.81 259 GLU A O 1
ATOM 2149 N N . LEU A 1 260 ? -52.592 -1.868 76.160 1.00 94.44 260 LEU A N 1
ATOM 2150 C CA . LEU A 1 260 ? -53.384 -0.639 76.275 1.00 94.44 260 LEU A CA 1
ATOM 2151 C C . LEU A 1 260 ? -54.890 -0.889 76.150 1.00 94.44 260 LEU A C 1
ATOM 2153 O O . LEU A 1 260 ? -55.685 -0.176 76.762 1.00 94.44 260 LEU A O 1
ATOM 2157 N N . LYS A 1 261 ? -55.317 -1.877 75.351 1.00 95.19 261 LYS A N 1
ATOM 2158 C CA . LYS A 1 261 ? -56.731 -2.274 75.273 1.00 95.19 261 LYS A CA 1
ATOM 2159 C C . LYS A 1 261 ? -57.215 -2.894 76.580 1.00 95.19 261 LYS A C 1
ATOM 2161 O O . LYS A 1 261 ? -58.314 -2.548 77.008 1.00 95.19 261 LYS A O 1
ATOM 2166 N N . LYS A 1 262 ? -56.421 -3.780 77.191 1.00 95.25 262 LYS A N 1
ATOM 2167 C CA . LYS A 1 262 ? -56.739 -4.386 78.493 1.00 95.25 262 LYS A CA 1
ATOM 2168 C C . LYS A 1 262 ? -56.818 -3.317 79.580 1.00 95.25 262 LYS A C 1
ATOM 2170 O O . LYS A 1 262 ? -57.840 -3.235 80.250 1.00 95.25 262 LYS A O 1
ATOM 2175 N N . GLU A 1 263 ? -55.830 -2.428 79.665 1.00 93.94 263 GLU A N 1
ATOM 2176 C CA . GLU A 1 263 ? -55.840 -1.306 80.616 1.00 93.94 263 GLU A CA 1
ATOM 2177 C C . GLU A 1 263 ? -57.055 -0.389 80.421 1.00 93.94 263 GLU A C 1
ATOM 2179 O O . GLU A 1 263 ? -57.718 -0.016 81.388 1.00 93.94 263 GLU A O 1
ATOM 2184 N N . ASN A 1 264 ? -57.410 -0.054 79.173 1.00 93.69 264 ASN A N 1
ATOM 2185 C CA . ASN A 1 264 ? -58.617 0.729 78.893 1.00 93.69 264 ASN A CA 1
ATOM 2186 C C . ASN A 1 264 ? -59.895 0.004 79.330 1.00 93.69 264 ASN A C 1
ATOM 2188 O O . ASN A 1 264 ? -60.851 0.645 79.765 1.00 93.69 264 ASN A O 1
ATOM 2192 N N . GLN A 1 265 ? -59.944 -1.318 79.172 1.00 94.56 265 GLN A N 1
ATOM 2193 C CA . GLN A 1 265 ? -61.087 -2.123 79.581 1.00 94.56 265 GLN A CA 1
ATOM 2194 C C . GLN A 1 265 ? -61.208 -2.170 81.108 1.00 94.56 265 GLN A C 1
ATOM 2196 O O . GLN A 1 265 ? -62.277 -1.862 81.630 1.00 94.56 265 GLN A O 1
ATOM 2201 N N . GLU A 1 266 ? -60.106 -2.406 81.821 1.00 94.62 266 GLU A N 1
ATOM 2202 C CA . GLU A 1 266 ? -60.053 -2.322 83.284 1.00 94.62 266 GLU A CA 1
ATOM 2203 C C . GLU A 1 266 ? -60.431 -0.926 83.796 1.00 94.62 266 GLU A C 1
ATOM 2205 O O . GLU A 1 266 ? -61.168 -0.786 84.773 1.00 94.62 266 GLU A O 1
ATOM 2210 N N . PHE A 1 267 ? -59.955 0.133 83.136 1.00 94.50 267 PHE A N 1
ATOM 2211 C CA . PHE A 1 267 ? -60.308 1.505 83.488 1.00 94.50 267 PHE A CA 1
ATOM 2212 C C . PHE A 1 267 ? -61.805 1.769 83.289 1.00 94.50 267 PHE A C 1
ATOM 2214 O O . PHE A 1 267 ? -62.450 2.332 84.173 1.00 94.50 267 PHE A O 1
ATOM 2221 N N . LYS A 1 268 ? -62.393 1.312 82.175 1.00 93.94 268 LYS A N 1
ATOM 2222 C CA . LYS A 1 268 ? -63.844 1.397 81.937 1.00 93.94 268 LYS A CA 1
ATOM 2223 C C . LYS A 1 268 ? -64.644 0.650 83.001 1.00 93.94 268 LYS A C 1
ATOM 2225 O O . LYS A 1 268 ? -65.646 1.178 83.476 1.00 93.94 268 LYS A O 1
ATOM 2230 N N . GLU A 1 269 ? -64.201 -0.539 83.401 1.00 93.75 269 GLU A N 1
ATOM 2231 C CA . GLU A 1 269 ? -64.833 -1.315 84.472 1.00 93.75 269 GLU A CA 1
ATOM 2232 C C . GLU A 1 269 ? -64.750 -0.592 85.823 1.00 93.75 269 GLU A C 1
ATOM 2234 O O . GLU A 1 269 ? -65.759 -0.490 86.523 1.00 93.75 269 GLU A O 1
ATOM 2239 N N . LYS A 1 270 ? -63.594 -0.003 86.162 1.00 93.56 270 LYS A N 1
ATOM 2240 C CA . LYS A 1 270 ? -63.419 0.825 87.369 1.00 93.56 270 LYS A CA 1
ATOM 2241 C C . LYS A 1 270 ? -64.313 2.065 87.355 1.00 93.56 270 LYS A C 1
ATOM 2243 O O . LYS A 1 270 ? -64.941 2.364 88.367 1.00 93.56 270 LYS A O 1
ATOM 2248 N N . VAL A 1 271 ? -64.412 2.767 86.224 1.00 92.75 271 VAL A N 1
ATOM 2249 C CA . VAL A 1 271 ? -65.307 3.927 86.068 1.00 92.75 271 VAL A CA 1
ATOM 2250 C C . VAL A 1 271 ? -66.769 3.509 86.223 1.00 92.75 271 VAL A C 1
ATOM 2252 O O . VAL A 1 271 ? -67.508 4.159 86.960 1.00 92.75 271 VAL A O 1
ATOM 2255 N N . ALA A 1 272 ? -67.176 2.397 85.605 1.00 92.44 272 ALA A N 1
ATOM 2256 C CA . ALA A 1 272 ? -68.527 1.861 85.750 1.00 92.44 272 ALA A CA 1
ATOM 2257 C C . ALA A 1 272 ? -68.827 1.443 87.200 1.00 92.44 272 ALA A C 1
ATOM 2259 O O . ALA A 1 272 ? -69.920 1.700 87.705 1.00 92.44 272 ALA A O 1
ATOM 2260 N N . ALA A 1 273 ? -67.863 0.833 87.898 1.00 91.44 273 ALA A N 1
ATOM 2261 C CA . ALA A 1 273 ? -67.983 0.497 89.314 1.00 91.44 273 ALA A CA 1
ATOM 2262 C C . ALA A 1 273 ? -68.104 1.755 90.189 1.00 91.44 273 ALA A C 1
ATOM 2264 O O . ALA A 1 273 ? -68.976 1.809 91.053 1.00 91.44 273 ALA A O 1
ATOM 2265 N N . PHE A 1 274 ? -67.292 2.783 89.928 1.00 91.62 274 PHE A N 1
ATOM 2266 C CA . PHE A 1 274 ? -67.358 4.069 90.624 1.00 91.62 274 PHE A CA 1
ATOM 2267 C C . PHE A 1 274 ? -68.684 4.803 90.374 1.00 91.62 274 PHE A C 1
ATOM 2269 O O . PHE A 1 274 ? -69.255 5.393 91.287 1.00 91.62 274 PHE A O 1
ATOM 2276 N N . GLN A 1 275 ? -69.220 4.747 89.152 1.00 89.38 275 GLN A N 1
ATOM 2277 C CA . GLN A 1 275 ? -70.555 5.271 88.850 1.00 89.38 275 GLN A CA 1
ATOM 2278 C C . GLN A 1 275 ? -71.635 4.514 89.623 1.00 89.38 275 GLN A C 1
ATOM 2280 O O . GLN A 1 275 ? -72.445 5.153 90.287 1.00 89.38 275 GLN A O 1
ATOM 2285 N N . LYS A 1 276 ? -71.592 3.174 89.650 1.00 91.06 276 LYS A N 1
ATOM 2286 C CA . LYS A 1 276 ? -72.524 2.368 90.458 1.00 91.06 276 LYS A CA 1
ATOM 2287 C C . LYS A 1 276 ? -72.460 2.713 91.948 1.00 91.06 276 LYS A C 1
ATOM 2289 O O . LYS A 1 276 ? -73.508 2.843 92.576 1.00 91.06 276 LYS A O 1
ATOM 2294 N N . THR A 1 277 ? -71.268 2.873 92.528 1.00 88.94 277 THR A N 1
ATOM 2295 C CA . THR A 1 277 ? -71.130 3.244 93.949 1.00 88.94 277 THR A CA 1
ATOM 2296 C C . THR A 1 277 ? -71.591 4.672 94.216 1.00 88.94 277 THR A C 1
ATOM 2298 O O . THR A 1 277 ? -72.280 4.906 95.209 1.00 88.94 277 THR A O 1
ATOM 2301 N N . ARG A 1 278 ? -71.278 5.628 93.334 1.00 91.44 278 ARG A N 1
ATOM 2302 C CA . ARG A 1 278 ? -71.779 7.006 93.422 1.00 91.44 278 ARG A CA 1
ATOM 2303 C C . ARG A 1 278 ? -73.304 7.049 93.365 1.00 91.44 278 ARG A C 1
ATOM 2305 O O . ARG A 1 278 ? -73.918 7.693 94.212 1.00 91.44 278 ARG A O 1
ATOM 2312 N N . ASP A 1 279 ? -73.906 6.350 92.409 1.00 88.19 279 ASP A N 1
ATOM 2313 C CA . ASP A 1 279 ? -75.354 6.317 92.219 1.00 88.19 279 ASP A CA 1
ATOM 2314 C C . ASP A 1 279 ? -76.043 5.611 93.404 1.00 88.19 279 ASP A C 1
ATOM 2316 O O . ASP A 1 279 ? -77.052 6.104 93.903 1.00 88.19 279 ASP A O 1
ATOM 2320 N N . ALA A 1 280 ? -75.453 4.539 93.953 1.00 82.31 280 ALA A N 1
ATOM 2321 C CA . ALA A 1 280 ? -75.927 3.902 95.186 1.00 82.31 280 ALA A CA 1
ATOM 2322 C C . ALA A 1 280 ? -75.825 4.834 96.410 1.00 82.31 280 ALA A C 1
ATOM 2324 O O . ALA A 1 280 ? -76.754 4.903 97.213 1.00 82.31 280 ALA A O 1
ATOM 2325 N N . THR A 1 281 ? -74.729 5.588 96.539 1.00 83.19 281 THR A N 1
ATOM 2326 C CA . THR A 1 281 ? -74.534 6.566 97.625 1.00 83.19 281 THR A CA 1
ATOM 2327 C C . THR A 1 281 ? -75.534 7.718 97.514 1.00 83.19 281 THR A C 1
ATOM 2329 O O . THR A 1 281 ? -76.117 8.117 98.520 1.00 83.19 281 THR A O 1
ATOM 2332 N N . MET A 1 282 ? -75.788 8.216 96.299 1.00 80.38 282 MET A N 1
ATOM 2333 C CA . MET A 1 282 ? -76.850 9.186 96.009 1.00 80.38 282 MET A CA 1
ATOM 2334 C C . MET A 1 282 ? -78.233 8.633 96.370 1.00 80.38 282 MET A C 1
ATOM 2336 O O . MET A 1 282 ? -79.034 9.336 96.974 1.00 80.38 282 MET A O 1
ATOM 2340 N N . LEU A 1 283 ? -78.514 7.362 96.074 1.00 76.12 283 LEU A N 1
ATOM 2341 C CA . LEU A 1 283 ? -79.780 6.728 96.452 1.00 76.12 283 LEU A CA 1
ATOM 2342 C C . LEU A 1 283 ? -79.956 6.657 97.977 1.00 76.12 283 LEU A C 1
ATOM 2344 O O . LEU A 1 283 ? -81.054 6.875 98.485 1.00 76.12 283 LEU A O 1
ATOM 2348 N N . VAL A 1 284 ? -78.876 6.374 98.714 1.00 75.94 284 VAL A N 1
ATOM 2349 C CA . VAL A 1 284 ? -78.871 6.368 100.184 1.00 75.94 284 VAL A CA 1
ATOM 2350 C C . VAL A 1 284 ? -79.045 7.776 100.745 1.00 75.94 284 VAL A C 1
ATOM 2352 O O . VAL A 1 284 ? -79.788 7.940 101.707 1.00 75.94 284 VAL A O 1
ATOM 2355 N N . THR A 1 285 ? -78.406 8.802 100.176 1.00 72.12 285 THR A N 1
ATOM 2356 C CA . THR A 1 285 ? -78.579 10.185 100.648 1.00 72.12 285 THR A CA 1
ATOM 2357 C C . THR A 1 285 ? -79.963 10.735 100.328 1.00 72.12 285 THR A C 1
ATOM 2359 O O . THR A 1 285 ? -80.520 11.430 101.174 1.00 72.12 285 THR A O 1
ATOM 2362 N N . VAL A 1 286 ? -80.546 10.389 99.177 1.00 70.69 286 VAL A N 1
ATOM 2363 C CA . VAL A 1 286 ? -81.948 10.693 98.850 1.00 70.69 286 VAL A CA 1
ATOM 2364 C C . VAL A 1 286 ? -82.875 9.992 99.842 1.00 70.69 286 VAL A C 1
ATOM 2366 O O . VAL A 1 286 ? -83.592 10.679 100.554 1.00 70.69 286 VAL A O 1
ATOM 2369 N N . ARG A 1 287 ? -82.749 8.670 100.043 1.00 67.31 287 ARG A N 1
ATOM 2370 C CA . ARG A 1 287 ? -83.550 7.941 101.048 1.00 67.31 287 ARG A CA 1
ATOM 2371 C C . ARG A 1 287 ? -83.368 8.469 102.470 1.00 67.31 287 ARG A C 1
ATOM 2373 O O . ARG A 1 287 ? -84.316 8.486 103.240 1.00 67.31 287 ARG A O 1
ATOM 2380 N N . ARG A 1 288 ? -82.159 8.887 102.853 1.00 67.56 288 ARG A N 1
ATOM 2381 C CA . ARG A 1 288 ? -81.888 9.465 104.178 1.00 67.56 288 ARG A CA 1
ATOM 2382 C C . ARG A 1 288 ? -82.534 10.839 104.332 1.00 67.56 288 ARG A C 1
ATOM 2384 O O . ARG A 1 288 ? -83.013 11.137 105.419 1.00 67.56 288 ARG A O 1
ATOM 2391 N N . LYS A 1 289 ? -82.567 11.649 103.269 1.00 66.50 289 LYS A N 1
ATOM 2392 C CA . LYS A 1 289 ? -83.335 12.899 103.238 1.00 66.50 289 LYS A CA 1
ATOM 2393 C C . LYS A 1 289 ? -84.836 12.632 103.282 1.00 66.50 289 LYS A C 1
ATOM 2395 O O . LYS A 1 289 ? -85.508 13.309 104.044 1.00 66.50 289 LYS A O 1
ATOM 2400 N N . ASP A 1 290 ? -85.332 11.622 102.572 1.00 63.59 290 ASP A N 1
ATOM 2401 C CA . ASP A 1 290 ? -86.745 11.225 102.610 1.00 63.59 290 ASP A CA 1
ATOM 2402 C C . ASP A 1 290 ? -87.151 10.743 104.017 1.00 63.59 290 ASP A C 1
ATOM 2404 O O . ASP A 1 290 ? -88.198 11.133 104.519 1.00 63.59 290 ASP A O 1
ATOM 2408 N N . VAL A 1 291 ? -86.285 9.987 104.708 1.00 59.66 291 VAL A N 1
ATOM 2409 C CA . VAL A 1 291 ? -86.491 9.565 106.110 1.00 59.66 291 VAL A CA 1
ATOM 2410 C C . VAL A 1 291 ? -86.376 10.734 107.098 1.00 59.66 291 VAL A C 1
ATOM 2412 O O . VAL A 1 291 ? -87.081 10.769 108.102 1.00 59.66 291 VAL A O 1
ATOM 2415 N N . GLN A 1 292 ? -85.494 11.707 106.849 1.00 58.00 292 GLN A N 1
ATOM 2416 C CA . GLN A 1 292 ? -85.420 12.927 107.662 1.00 58.00 292 GLN A CA 1
ATOM 2417 C C . GLN A 1 292 ? -86.634 13.835 107.448 1.00 58.00 292 GLN A C 1
ATOM 2419 O O . GLN A 1 292 ? -87.092 14.441 108.407 1.00 58.00 292 GLN A O 1
ATOM 2424 N N . LEU A 1 293 ? -87.174 13.901 106.230 1.00 57.66 293 LEU A N 1
ATOM 2425 C CA . LEU A 1 293 ? -88.416 14.611 105.931 1.00 57.66 293 LEU A CA 1
ATOM 2426 C C . LEU A 1 293 ? -89.617 13.912 106.586 1.00 57.66 293 LEU A C 1
ATOM 2428 O O . LEU A 1 293 ? -90.411 14.589 107.226 1.00 57.66 293 LEU A O 1
ATOM 2432 N N . SER A 1 294 ? -89.686 12.576 106.564 1.00 53.94 294 SER A N 1
ATOM 2433 C CA . SER A 1 294 ? -90.755 11.840 107.257 1.00 53.94 294 SER A CA 1
ATOM 2434 C C . SER A 1 294 ? -90.655 11.916 108.789 1.00 53.94 294 SER A C 1
ATOM 2436 O O . SER A 1 294 ? -91.668 11.939 109.471 1.00 53.94 294 SER A O 1
ATOM 2438 N N . LEU A 1 295 ? -89.445 11.998 109.361 1.00 53.22 295 LEU A N 1
ATOM 2439 C CA . LEU A 1 295 ? -89.251 12.187 110.811 1.00 53.22 295 LEU A CA 1
ATOM 2440 C C . LEU A 1 295 ? -89.540 13.621 111.288 1.00 53.22 295 LEU A C 1
ATOM 2442 O O . LEU A 1 295 ? -89.799 13.815 112.472 1.00 53.22 295 LEU A O 1
ATOM 2446 N N . VAL A 1 296 ? -89.501 14.613 110.392 1.00 54.84 296 VAL A N 1
ATOM 2447 C CA . VAL A 1 296 ? -89.933 15.993 110.679 1.00 54.84 296 VAL A CA 1
ATOM 2448 C C . VAL A 1 296 ? -91.456 16.133 110.568 1.00 54.84 296 VAL A C 1
ATOM 2450 O O . VAL A 1 296 ? -92.033 16.972 111.251 1.00 54.84 296 VAL A O 1
ATOM 2453 N N . GLU A 1 297 ? -92.122 15.295 109.771 1.00 53.94 297 GLU A N 1
ATOM 2454 C CA . GLU A 1 297 ? -93.588 15.297 109.661 1.00 53.94 297 GLU A CA 1
ATOM 2455 C C . GLU A 1 297 ? -94.292 14.539 110.808 1.00 53.94 297 GLU A C 1
ATOM 2457 O O . GLU A 1 297 ? -95.421 14.892 111.145 1.00 53.94 297 GLU A O 1
ATOM 2462 N N . ASP A 1 298 ? -93.615 13.601 111.489 1.00 46.12 298 ASP A N 1
ATOM 2463 C CA . ASP A 1 298 ? -94.210 12.768 112.556 1.00 46.12 298 ASP A CA 1
ATOM 2464 C C . ASP A 1 298 ? -93.764 13.112 114.005 1.00 46.12 298 ASP A C 1
ATOM 2466 O O . ASP A 1 298 ? -94.208 12.474 114.963 1.00 46.12 298 ASP A O 1
ATOM 2470 N N . GLY A 1 299 ? -92.897 14.113 114.214 1.00 40.72 299 GLY A N 1
ATOM 2471 C CA . GLY A 1 299 ? -92.300 14.437 115.522 1.00 40.72 299 GLY A CA 1
ATOM 2472 C C . GLY A 1 299 ? -92.716 15.794 116.101 1.00 40.72 299 GLY A C 1
ATOM 2473 O O . GLY A 1 299 ? -92.241 16.833 115.659 1.00 40.72 299 GLY A O 1
ATOM 2474 N N . GLN A 1 300 ? -93.564 15.772 117.132 1.00 44.59 300 GLN A N 1
ATOM 2475 C CA . GLN A 1 300 ? -93.889 16.910 117.998 1.00 44.59 300 GLN A CA 1
ATOM 2476 C C . GLN A 1 300 ? -92.662 17.472 118.748 1.00 44.59 300 GLN A C 1
ATOM 2478 O O . GLN A 1 300 ? -91.828 16.706 119.234 1.00 44.59 300 GLN A O 1
ATOM 2483 N N . VAL A 1 301 ? -92.735 18.795 118.972 1.00 38.81 301 VAL A N 1
ATOM 2484 C CA . VAL A 1 301 ? -91.913 19.718 119.796 1.00 38.81 301 VAL A CA 1
ATOM 2485 C C . VAL A 1 301 ? -90.802 20.455 119.054 1.00 38.81 301 VAL A C 1
ATOM 2487 O O . VAL A 1 301 ? -89.753 19.854 118.751 1.00 38.81 301 VAL A O 1
#

Secondary structure (DSSP, 8-state):
-HHHHHHHHHHHHHHHHHHHHT-SS-TT-HHHHHHHHHH-TTHHHHHHHHHS---------------------------------------------PPP----------------TT-HHHHHHHHHHHHHHHHHHHHHHHHHHHHHHHHHHHHHHHHHHHHHHHHHHHHHHHHHHHHHHHHHHHHHHHHHHHHHHHHHHHHHHHHHHHHHHHHHHHHHHHHHHHHHHHHHHHHHHHHHHHHHHHHHHHHHHHHHHHHHHHHHHHHHHHHHHHHHHHHHHHHHHHHHHHHHHHHHHS---